Protein AF-A0A1C1CGE5-F1 (afdb_monomer)

Structure (mmCIF, N/CA/C/O backbone):
data_AF-A0A1C1CGE5-F1
#
_entry.id   AF-A0A1C1CGE5-F1
#
loop_
_atom_site.group_PDB
_atom_site.id
_atom_site.type_symbol
_atom_site.label_atom_id
_atom_site.label_alt_id
_atom_site.label_comp_id
_atom_site.label_asym_id
_atom_site.label_entity_id
_atom_site.label_seq_id
_atom_site.pdbx_PDB_ins_code
_atom_site.Cartn_x
_atom_site.Cartn_y
_atom_site.Cartn_z
_atom_site.occupancy
_atom_site.B_iso_or_equiv
_atom_site.auth_seq_id
_atom_site.auth_comp_id
_atom_site.auth_asym_id
_atom_site.auth_atom_id
_atom_site.pdbx_PDB_model_num
ATOM 1 N N . MET A 1 1 ? -13.201 21.845 -36.064 1.00 47.84 1 MET A N 1
ATOM 2 C CA . MET A 1 1 ? -13.654 20.555 -35.494 1.00 47.84 1 MET A CA 1
ATOM 3 C C . MET A 1 1 ? -13.698 20.727 -33.981 1.00 47.84 1 MET A C 1
ATOM 5 O O . MET A 1 1 ? -12.664 21.056 -33.421 1.00 47.84 1 MET A O 1
ATOM 9 N N . SER A 1 2 ? -14.872 20.629 -33.344 1.00 54.59 2 SER A N 1
ATOM 10 C CA . SER A 1 2 ? -14.996 20.809 -31.883 1.00 54.59 2 SER A CA 1
ATOM 11 C C . SER A 1 2 ? -14.082 19.825 -31.134 1.00 54.59 2 SER A C 1
ATOM 13 O O . SER A 1 2 ? -13.947 18.670 -31.553 1.00 54.59 2 SER A O 1
ATOM 15 N N . THR A 1 3 ? -13.470 20.276 -30.036 1.00 44.84 3 THR A N 1
ATOM 16 C CA . THR A 1 3 ? -12.683 19.455 -29.099 1.00 44.84 3 THR A CA 1
ATOM 17 C C . THR A 1 3 ? -13.443 18.201 -28.659 1.00 44.84 3 THR A C 1
ATOM 19 O O . THR A 1 3 ? -12.839 17.137 -28.514 1.00 44.84 3 THR A O 1
ATOM 22 N N . ASP A 1 4 ? -14.772 18.267 -28.564 1.00 56.12 4 ASP A N 1
ATOM 23 C CA . ASP A 1 4 ? -15.614 17.118 -28.221 1.00 56.12 4 ASP A CA 1
ATOM 24 C C . ASP A 1 4 ? -15.729 16.089 -29.349 1.00 56.12 4 ASP A C 1
ATOM 26 O O . ASP A 1 4 ? -15.689 14.882 -29.095 1.00 56.12 4 ASP A O 1
ATOM 30 N N . ASN A 1 5 ? -15.795 16.531 -30.608 1.00 51.12 5 ASN A N 1
ATOM 31 C CA . ASN A 1 5 ? -15.792 15.614 -31.754 1.00 51.12 5 ASN A CA 1
ATOM 32 C C . ASN A 1 5 ? -14.437 14.910 -31.894 1.00 51.12 5 ASN A C 1
ATOM 34 O O . ASN A 1 5 ? -14.384 13.728 -32.241 1.00 51.12 5 ASN A O 1
ATOM 38 N N . LEU A 1 6 ? -13.347 15.604 -31.557 1.00 41.22 6 LEU A N 1
ATOM 39 C CA . LEU A 1 6 ? -12.008 15.023 -31.506 1.00 41.22 6 LEU A CA 1
ATOM 40 C C . LEU A 1 6 ? -11.899 13.980 -30.380 1.00 41.22 6 LEU A C 1
ATOM 42 O O . LEU A 1 6 ? -11.477 12.854 -30.638 1.00 41.22 6 LEU A O 1
ATOM 46 N N . ARG A 1 7 ? -12.372 14.299 -29.165 1.00 49.91 7 ARG A N 1
ATOM 47 C CA . ARG A 1 7 ? -12.412 13.365 -28.021 1.00 49.91 7 ARG A CA 1
ATOM 48 C C . ARG A 1 7 ? -13.258 12.121 -28.307 1.00 49.91 7 ARG A C 1
ATOM 50 O O . ARG A 1 7 ? -12.809 11.007 -28.039 1.00 49.91 7 ARG A O 1
ATOM 57 N N . ARG A 1 8 ? -14.451 12.276 -28.898 1.00 54.50 8 ARG A N 1
ATOM 58 C CA . ARG A 1 8 ? -15.312 11.139 -29.289 1.00 54.50 8 ARG A CA 1
ATOM 59 C C . ARG A 1 8 ? -14.669 10.274 -30.374 1.00 54.50 8 ARG A C 1
ATOM 61 O O . ARG A 1 8 ? -14.714 9.049 -30.273 1.00 54.50 8 ARG A O 1
ATOM 68 N N . SER A 1 9 ? -14.043 10.887 -31.380 1.00 46.75 9 SER A N 1
ATOM 69 C CA . SER A 1 9 ? -13.314 10.162 -32.429 1.00 46.75 9 SER A CA 1
ATOM 70 C C . SER A 1 9 ? -12.130 9.377 -31.856 1.00 46.75 9 SER A C 1
ATOM 72 O O . SER A 1 9 ? -11.907 8.232 -32.241 1.00 46.75 9 SER A O 1
ATOM 74 N N . LEU A 1 10 ? -11.391 9.953 -30.904 1.00 43.09 10 LEU A N 1
ATOM 75 C CA . LEU A 1 10 ? -10.255 9.285 -30.266 1.00 43.09 10 LEU A CA 1
ATOM 76 C C . LEU A 1 10 ? -10.686 8.123 -29.367 1.00 43.09 10 LEU A C 1
ATOM 78 O O . LEU A 1 10 ? -10.084 7.058 -29.453 1.00 43.09 10 LEU A O 1
ATOM 82 N N . ARG A 1 11 ? -11.775 8.258 -28.593 1.00 51.19 11 ARG A N 1
ATOM 83 C CA . ARG A 1 11 ? -12.323 7.133 -27.808 1.00 51.19 11 ARG A CA 1
ATOM 84 C C . ARG A 1 11 ? -12.702 5.935 -28.684 1.00 51.19 11 ARG A C 1
ATOM 86 O O . ARG A 1 11 ? -12.499 4.804 -28.267 1.00 51.19 11 ARG A O 1
ATOM 93 N N . LYS A 1 12 ? -13.192 6.164 -29.911 1.00 51.41 12 LYS A N 1
ATOM 94 C CA . LYS A 1 12 ? -13.451 5.085 -30.885 1.00 51.41 12 LYS A CA 1
ATOM 95 C C . LYS A 1 12 ? -12.173 4.477 -31.482 1.00 51.41 12 LYS A C 1
ATOM 97 O O . LYS A 1 12 ? -12.215 3.343 -31.949 1.00 51.41 12 LYS A O 1
ATOM 102 N N . ARG A 1 13 ? -11.054 5.211 -31.500 1.00 52.03 13 ARG A N 1
ATOM 103 C CA . ARG A 1 13 ? -9.783 4.766 -32.106 1.00 52.03 13 ARG A CA 1
ATOM 104 C C . ARG A 1 13 ? -8.944 3.871 -31.206 1.00 52.03 13 ARG A C 1
ATOM 106 O O . ARG A 1 13 ? -8.085 3.169 -31.734 1.00 52.03 13 ARG A O 1
ATOM 113 N N . TRP A 1 14 ? -9.203 3.876 -29.904 1.00 49.22 14 TRP A N 1
ATOM 114 C CA . TRP A 1 14 ? -8.542 3.009 -28.940 1.00 49.22 14 TRP A CA 1
ATOM 115 C C . TRP A 1 14 ? -9.380 1.758 -28.690 1.00 49.22 14 TRP A C 1
ATOM 117 O O . TRP A 1 14 ? -10.342 1.779 -27.923 1.00 49.22 14 TRP A O 1
ATOM 127 N N . ARG A 1 15 ? -9.003 0.639 -29.314 1.00 53.72 15 ARG A N 1
ATOM 128 C CA . ARG A 1 15 ? -9.412 -0.668 -28.791 1.00 53.72 15 ARG A CA 1
ATOM 129 C C . ARG A 1 15 ? -8.540 -0.962 -27.579 1.00 53.72 15 ARG A C 1
ATOM 131 O O . ARG A 1 15 ? -7.325 -0.776 -27.647 1.00 53.72 15 ARG A O 1
ATOM 138 N N . ARG A 1 16 ? -9.153 -1.388 -26.467 1.00 52.34 16 ARG A N 1
ATOM 139 C CA . ARG A 1 16 ? -8.381 -1.911 -25.333 1.00 52.34 16 ARG A CA 1
ATOM 140 C C . ARG A 1 16 ? -7.459 -3.009 -25.865 1.00 52.34 16 ARG A C 1
ATOM 142 O O . ARG A 1 16 ? -7.944 -3.823 -26.652 1.00 52.34 16 ARG A O 1
ATOM 149 N N . PRO A 1 17 ? -6.180 -3.032 -25.462 1.00 55.47 17 PRO A N 1
ATOM 150 C CA . PRO A 1 17 ? -5.312 -4.137 -25.813 1.00 55.47 17 PRO A CA 1
ATOM 151 C C . PRO A 1 17 ? -5.974 -5.439 -25.372 1.00 55.47 17 PRO A C 1
ATOM 153 O O . PRO A 1 17 ? -6.369 -5.575 -24.210 1.00 55.47 17 PRO A O 1
ATOM 156 N N . GLU A 1 18 ? -6.132 -6.380 -26.292 1.00 50.75 18 GLU A N 1
ATOM 157 C CA . GLU A 1 18 ? -6.520 -7.725 -25.902 1.00 50.75 18 GLU A CA 1
ATOM 158 C C . GLU A 1 18 ? -5.304 -8.369 -25.239 1.00 50.75 18 GLU A C 1
ATOM 160 O O . GLU A 1 18 ? -4.174 -8.278 -25.734 1.00 50.75 18 GLU A O 1
ATOM 165 N N . LYS A 1 19 ? -5.520 -8.986 -24.073 1.00 49.47 19 LYS A N 1
ATOM 166 C CA . LYS A 1 19 ? -4.495 -9.811 -23.441 1.00 49.47 19 LYS A CA 1
ATOM 167 C C . LYS A 1 19 ? -4.261 -10.991 -24.376 1.00 49.47 19 LYS A C 1
ATOM 169 O O . LYS A 1 19 ? -5.048 -11.934 -24.388 1.00 49.47 19 LYS A O 1
ATOM 174 N N . SER A 1 20 ? -3.207 -10.927 -25.178 1.00 51.25 20 SER A N 1
ATOM 175 C CA . SER A 1 20 ? -2.825 -12.068 -25.993 1.00 51.25 20 SER A CA 1
ATOM 176 C C . SER A 1 20 ? -2.111 -13.064 -25.087 1.00 51.25 20 SER A C 1
ATOM 178 O O . SER A 1 20 ? -1.007 -12.829 -24.603 1.00 51.25 20 SER A O 1
ATOM 180 N N . ALA A 1 21 ? -2.749 -14.208 -24.854 1.00 49.72 21 ALA A N 1
ATOM 181 C CA . ALA A 1 21 ? -2.034 -15.429 -24.507 1.00 49.72 21 ALA A CA 1
ATOM 182 C C . ALA A 1 21 ? -1.422 -15.999 -25.799 1.00 49.72 21 ALA A C 1
ATOM 184 O O . ALA A 1 21 ? -1.768 -17.091 -26.239 1.00 49.72 21 ALA A O 1
ATOM 185 N N . GLY A 1 22 ? -0.590 -15.203 -26.478 1.00 50.78 22 GLY A N 1
ATOM 186 C CA . GLY A 1 22 ? 0.199 -15.706 -27.595 1.00 50.78 22 GLY A CA 1
ATOM 187 C C . GLY A 1 22 ? 1.208 -16.732 -27.071 1.00 50.78 22 GLY A C 1
ATOM 188 O O . GLY A 1 22 ? 1.641 -16.608 -25.919 1.00 50.78 22 GLY A O 1
ATOM 189 N N . PRO A 1 23 ? 1.591 -17.747 -27.869 1.00 45.00 23 PRO A N 1
ATOM 190 C CA . PRO A 1 23 ? 2.670 -18.644 -27.478 1.00 45.00 23 PRO A CA 1
ATOM 191 C C . PRO A 1 23 ? 3.897 -17.789 -27.123 1.00 45.00 23 PRO A C 1
ATOM 193 O O . PRO A 1 23 ? 4.179 -16.833 -27.852 1.00 45.00 23 PRO A O 1
ATOM 196 N N . PRO A 1 24 ? 4.598 -18.073 -26.008 1.00 52.00 24 PRO A N 1
ATOM 197 C CA . PRO A 1 24 ? 5.746 -17.281 -25.594 1.00 52.00 24 PRO A CA 1
ATOM 198 C C . PRO A 1 24 ? 6.705 -17.186 -26.776 1.00 52.00 24 PRO A C 1
ATOM 200 O O . PRO A 1 24 ? 7.169 -18.208 -27.290 1.00 52.00 24 PRO A O 1
ATOM 203 N N . SER A 1 25 ? 6.984 -15.967 -27.244 1.00 54.31 25 SER A N 1
ATOM 204 C CA . SER A 1 25 ? 8.078 -15.754 -28.187 1.00 54.31 25 SER A CA 1
ATOM 205 C C . SER A 1 25 ? 9.314 -16.391 -27.558 1.00 54.31 25 SER A C 1
ATOM 207 O O . SER A 1 25 ? 9.650 -16.040 -26.423 1.00 54.31 25 SER A O 1
ATOM 209 N N . LYS A 1 26 ? 9.931 -17.375 -28.234 1.00 52.03 26 LYS A N 1
ATOM 210 C CA . LYS A 1 26 ? 11.097 -18.113 -27.716 1.00 52.03 26 LYS A CA 1
ATOM 211 C C . LYS A 1 26 ? 12.095 -17.115 -27.112 1.00 52.03 26 LYS A C 1
ATOM 213 O O . LYS A 1 26 ? 12.647 -16.298 -27.839 1.00 52.03 26 LYS A O 1
ATOM 218 N N . GLY A 1 27 ? 12.279 -17.171 -25.791 1.00 56.44 27 GLY A N 1
ATOM 219 C CA . GLY A 1 27 ? 13.159 -16.270 -25.034 1.00 56.44 27 GLY A CA 1
ATOM 220 C C . GLY A 1 27 ? 12.464 -15.286 -24.084 1.00 56.44 27 GLY A C 1
ATOM 221 O O . GLY A 1 27 ? 13.145 -14.681 -23.266 1.00 56.44 27 GLY A O 1
ATOM 222 N N . ILE A 1 28 ? 11.134 -15.151 -24.129 1.00 61.50 28 ILE A N 1
ATOM 223 C CA . ILE A 1 28 ? 10.370 -14.303 -23.202 1.00 61.50 28 ILE A CA 1
ATOM 224 C C . ILE A 1 28 ? 9.377 -15.178 -22.424 1.00 61.50 28 ILE A C 1
ATOM 226 O O . ILE A 1 28 ? 8.218 -15.309 -22.812 1.00 61.50 28 ILE A O 1
ATOM 230 N N . ASN A 1 29 ? 9.825 -15.835 -21.348 1.00 56.03 29 ASN A N 1
ATOM 231 C CA . ASN A 1 29 ? 8.952 -16.612 -20.462 1.00 56.03 29 ASN A CA 1
ATOM 232 C C . ASN A 1 29 ? 8.864 -16.012 -19.041 1.00 56.03 29 ASN A C 1
ATOM 234 O O . ASN A 1 29 ? 9.807 -15.431 -18.510 1.00 56.03 29 ASN A O 1
ATOM 238 N N . ASN A 1 30 ? 7.669 -16.141 -18.457 1.00 61.28 30 ASN A N 1
ATOM 239 C CA . ASN A 1 30 ? 7.265 -15.951 -17.055 1.00 61.28 30 ASN A CA 1
ATOM 240 C C . ASN A 1 30 ? 7.427 -14.588 -16.359 1.00 61.28 30 ASN A C 1
ATOM 242 O O . ASN A 1 30 ? 6.818 -14.422 -15.307 1.00 61.28 30 ASN A O 1
ATOM 246 N N . ASN A 1 31 ? 8.139 -13.606 -16.920 1.00 66.38 31 ASN A N 1
ATOM 247 C CA . ASN A 1 31 ? 8.394 -12.342 -16.206 1.00 66.38 31 ASN A CA 1
ATOM 248 C C . ASN A 1 31 ? 7.818 -11.066 -16.843 1.00 66.38 31 ASN A C 1
ATOM 250 O O . ASN A 1 31 ? 8.111 -9.967 -16.376 1.00 66.38 31 ASN A O 1
ATOM 254 N N . HIS A 1 32 ? 7.006 -11.189 -17.893 1.00 70.75 32 HIS A N 1
ATOM 255 C CA . HIS A 1 32 ? 6.380 -10.051 -18.565 1.00 70.75 32 HIS A CA 1
ATOM 256 C C . HIS A 1 32 ? 4.950 -10.377 -18.973 1.00 70.75 32 HIS A C 1
ATOM 258 O O . HIS A 1 32 ? 4.657 -11.489 -19.411 1.00 70.75 32 HIS A O 1
ATOM 264 N N . VAL A 1 33 ? 4.068 -9.384 -18.860 1.00 73.38 33 VAL A N 1
ATOM 265 C CA . VAL A 1 33 ? 2.719 -9.446 -19.421 1.00 73.38 33 VAL A CA 1
ATOM 266 C C . VAL A 1 33 ? 2.679 -8.507 -20.611 1.00 73.38 33 VAL A C 1
ATOM 268 O O . VAL A 1 33 ? 2.827 -7.299 -20.444 1.00 73.38 33 VAL A O 1
ATOM 271 N N . PHE A 1 34 ? 2.464 -9.068 -21.799 1.00 78.50 34 PHE A N 1
ATOM 272 C CA . PHE A 1 34 ? 2.315 -8.280 -23.013 1.00 78.50 34 PHE A CA 1
ATOM 273 C C . PHE A 1 34 ? 0.857 -8.030 -23.323 1.00 78.50 34 PHE A C 1
ATOM 275 O O . PHE A 1 34 ? -0.007 -8.903 -23.233 1.00 78.50 34 PHE A O 1
ATOM 282 N N . TYR A 1 35 ? 0.629 -6.817 -23.778 1.00 81.50 35 TYR A N 1
ATOM 283 C CA . TYR A 1 35 ? -0.615 -6.359 -24.336 1.00 81.50 35 TYR A CA 1
ATOM 284 C C . TYR A 1 35 ? -0.299 -5.821 -25.723 1.00 81.50 35 TYR A C 1
ATOM 286 O O . TYR A 1 35 ? 0.505 -4.899 -25.861 1.00 81.50 35 TYR A O 1
ATOM 294 N N . LEU A 1 36 ? -0.905 -6.413 -26.746 1.00 81.00 36 LEU A N 1
ATOM 295 C CA . LEU A 1 36 ? -0.781 -5.924 -28.112 1.00 81.00 36 LEU A CA 1
ATOM 296 C C . LEU A 1 36 ? -1.920 -4.943 -28.369 1.00 81.00 36 LEU A C 1
ATOM 298 O O . LEU A 1 36 ? -3.084 -5.237 -28.089 1.00 81.00 36 LEU A O 1
ATOM 302 N N . GLY A 1 37 ? -1.585 -3.774 -28.895 1.00 83.19 37 GLY A N 1
ATOM 303 C CA . GLY A 1 37 ? -2.568 -2.783 -29.293 1.00 83.19 37 GLY A CA 1
ATOM 304 C C . GLY A 1 37 ? -2.251 -2.176 -30.650 1.00 83.19 37 GLY A C 1
ATOM 305 O O . GLY A 1 37 ? -1.167 -2.348 -31.205 1.00 83.19 37 GLY A O 1
ATOM 306 N N . VAL A 1 38 ? -3.234 -1.458 -31.189 1.00 81.94 38 VAL A N 1
ATOM 307 C CA . VAL A 1 38 ? -3.124 -0.764 -32.473 1.00 81.94 38 VAL A CA 1
ATOM 308 C C . VAL A 1 38 ? -3.626 0.665 -32.311 1.00 81.94 38 VAL A C 1
ATOM 310 O O . VAL A 1 38 ? -4.792 0.891 -31.985 1.00 81.94 38 VAL A O 1
ATOM 313 N N . LEU A 1 39 ? -2.749 1.635 -32.560 1.00 79.81 39 LEU A N 1
ATOM 314 C CA . LEU A 1 39 ? -3.080 3.054 -32.633 1.00 79.81 39 LEU A CA 1
ATOM 315 C C . LEU A 1 39 ? -3.459 3.416 -34.067 1.00 79.81 39 LEU A C 1
ATOM 317 O O . LEU A 1 39 ? -2.669 3.257 -34.995 1.00 79.81 39 LEU A O 1
ATOM 321 N N . ASN A 1 40 ? -4.662 3.956 -34.252 1.00 80.88 40 ASN A N 1
ATOM 322 C CA . ASN A 1 40 ? -5.094 4.493 -35.541 1.00 80.88 40 ASN A CA 1
ATOM 323 C C . ASN A 1 40 ? -4.635 5.954 -35.676 1.00 80.88 40 ASN A C 1
ATOM 325 O O . ASN A 1 40 ? -5.253 6.871 -35.122 1.00 80.88 40 ASN A O 1
ATOM 329 N N . LEU A 1 41 ? -3.556 6.172 -36.423 1.00 78.75 41 LEU A N 1
ATOM 330 C CA . LEU A 1 41 ? -2.988 7.489 -36.695 1.00 78.75 41 LEU A CA 1
ATOM 331 C C . LEU A 1 41 ? -3.860 8.286 -37.688 1.00 78.75 41 LEU A C 1
ATOM 333 O O . LEU A 1 41 ? -4.858 7.810 -38.237 1.00 78.75 41 LEU A O 1
ATOM 337 N N . VAL A 1 42 ? -3.524 9.560 -37.893 1.00 79.12 42 VAL A N 1
ATOM 338 C CA . VAL A 1 42 ? -4.161 10.392 -38.928 1.00 79.12 42 VAL A CA 1
ATOM 339 C C . VAL A 1 42 ? -3.833 9.816 -40.314 1.00 79.12 42 VAL A C 1
ATOM 341 O O . VAL A 1 42 ? -2.691 9.439 -40.566 1.00 79.12 42 VAL A O 1
ATOM 344 N N . GLY A 1 43 ? -4.831 9.745 -41.203 1.00 84.94 43 GLY A N 1
ATOM 345 C CA . GLY A 1 43 ? -4.673 9.173 -42.547 1.00 84.94 43 GLY A CA 1
ATOM 346 C C . GLY A 1 43 ? -4.703 7.643 -42.593 1.00 84.94 43 GLY A C 1
ATOM 347 O O . GLY A 1 43 ? -3.953 7.059 -43.365 1.00 84.94 43 GLY A O 1
ATOM 348 N N . GLU A 1 44 ? -5.501 7.003 -41.727 1.00 82.75 44 GLU A N 1
ATOM 349 C CA . GLU A 1 44 ? -5.762 5.544 -41.705 1.00 82.75 44 GLU A CA 1
ATOM 350 C C . GLU A 1 44 ? -4.537 4.639 -41.494 1.00 82.75 44 GLU A C 1
ATOM 352 O O . GLU A 1 44 ? -4.638 3.413 -41.526 1.00 82.75 44 GLU A O 1
ATOM 357 N N . ARG A 1 45 ? -3.375 5.224 -41.194 1.00 82.25 45 ARG A N 1
ATOM 358 C CA . ARG A 1 45 ? -2.182 4.472 -40.808 1.00 82.25 45 ARG A CA 1
ATOM 359 C C . ARG A 1 45 ? -2.400 3.824 -39.444 1.00 82.25 45 ARG A C 1
ATOM 361 O O . ARG A 1 45 ? -2.908 4.460 -38.520 1.00 82.25 45 ARG A O 1
ATOM 368 N N . LYS A 1 46 ? -1.974 2.573 -39.308 1.00 85.06 46 LYS A N 1
ATOM 369 C CA . LYS A 1 46 ? -1.998 1.823 -38.051 1.00 85.06 46 LYS A CA 1
ATOM 370 C C . LYS A 1 46 ? -0.586 1.735 -37.488 1.00 85.06 46 LYS A C 1
ATOM 372 O O . LYS A 1 46 ? 0.353 1.465 -38.230 1.00 85.06 46 LYS A O 1
ATOM 377 N N . LEU A 1 47 ? -0.451 1.981 -36.193 1.00 83.75 47 LEU A N 1
ATOM 378 C CA . LEU A 1 47 ? 0.781 1.792 -35.443 1.00 83.75 47 LEU A CA 1
ATOM 379 C C . LEU A 1 47 ? 0.536 0.706 -34.405 1.00 83.75 47 LEU A C 1
ATOM 381 O O . LEU A 1 47 ? -0.185 0.922 -33.432 1.00 83.75 47 LEU A O 1
ATOM 385 N N . GLU A 1 48 ? 1.102 -0.467 -34.639 1.00 84.88 48 GLU A N 1
ATOM 386 C CA . GLU A 1 48 ? 1.078 -1.553 -33.666 1.00 84.88 48 GLU A CA 1
ATOM 387 C C . GLU A 1 48 ? 2.051 -1.238 -32.533 1.00 84.88 48 GLU A C 1
ATOM 389 O O . GLU A 1 48 ? 3.132 -0.684 -32.755 1.00 84.88 48 GLU A O 1
ATOM 394 N N . TYR A 1 49 ? 1.653 -1.553 -31.306 1.00 87.38 49 TYR A N 1
ATOM 395 C CA . TYR A 1 49 ? 2.475 -1.317 -30.131 1.00 87.38 49 TYR A CA 1
ATOM 396 C C . TYR A 1 49 ? 2.303 -2.442 -29.116 1.00 87.38 49 TYR A C 1
ATOM 398 O O . TYR A 1 49 ? 1.238 -3.049 -28.994 1.00 87.38 49 TYR A O 1
ATOM 406 N N . TYR A 1 50 ? 3.365 -2.671 -28.353 1.00 86.81 50 TYR A N 1
ATOM 407 C CA . TYR A 1 50 ? 3.362 -3.561 -27.205 1.00 86.81 50 TYR A CA 1
ATOM 408 C C . TYR A 1 50 ? 3.344 -2.710 -25.937 1.00 86.81 50 TYR A C 1
ATOM 410 O O . TYR A 1 50 ? 4.146 -1.788 -25.801 1.00 86.81 50 TYR A O 1
ATOM 418 N N . ILE A 1 51 ? 2.447 -3.022 -25.005 1.00 87.19 51 ILE A N 1
ATOM 419 C CA . ILE A 1 51 ? 2.547 -2.567 -23.617 1.00 87.19 51 ILE A CA 1
ATOM 420 C C . ILE A 1 51 ? 3.027 -3.749 -22.792 1.00 87.19 51 ILE A C 1
ATOM 422 O O . ILE A 1 51 ? 2.477 -4.846 -22.877 1.00 87.19 51 ILE A O 1
ATOM 426 N N . THR A 1 52 ? 4.046 -3.506 -21.985 1.00 87.88 52 THR A N 1
ATOM 427 C CA . THR A 1 52 ? 4.545 -4.447 -20.990 1.00 87.88 52 THR A CA 1
ATOM 428 C C . THR A 1 52 ? 5.024 -3.669 -19.776 1.00 87.88 52 THR A C 1
ATOM 430 O O . THR A 1 52 ? 5.367 -2.493 -19.885 1.00 87.88 52 THR A O 1
ATOM 433 N N . SER A 1 53 ? 5.052 -4.328 -18.625 1.00 83.81 53 SER A N 1
ATOM 434 C CA . SER A 1 53 ? 5.669 -3.824 -17.400 1.00 83.81 53 SER A CA 1
ATOM 435 C C . SER A 1 53 ? 6.806 -4.751 -16.966 1.00 83.81 53 SER A C 1
ATOM 437 O O . SER A 1 53 ? 6.824 -5.945 -17.295 1.00 83.81 53 SER A O 1
ATOM 439 N N . SER A 1 54 ? 7.789 -4.207 -16.247 1.00 78.62 54 SER A N 1
ATOM 440 C CA . SER A 1 54 ? 8.701 -5.026 -15.451 1.00 78.62 54 SER A CA 1
ATOM 441 C C . SER A 1 54 ? 7.958 -5.493 -14.198 1.00 78.62 54 SER A C 1
ATOM 443 O O . SER A 1 54 ? 7.295 -4.702 -13.535 1.00 78.62 54 SER A O 1
ATOM 445 N N . LEU A 1 55 ? 8.053 -6.782 -13.863 1.00 72.06 55 LEU A N 1
ATOM 446 C CA . LEU A 1 55 ? 7.455 -7.307 -12.625 1.00 72.06 55 LEU A CA 1
ATOM 447 C C . LEU A 1 55 ? 8.219 -6.889 -11.365 1.00 72.06 55 LEU A C 1
ATOM 449 O O . LEU A 1 55 ? 7.711 -7.048 -10.261 1.00 72.06 55 LEU A O 1
ATOM 453 N N . ARG A 1 56 ? 9.455 -6.406 -11.518 1.00 82.12 56 ARG A N 1
ATOM 454 C CA . ARG A 1 56 ? 10.305 -5.962 -10.414 1.00 82.12 56 ARG A CA 1
ATOM 455 C C . ARG A 1 56 ? 10.742 -4.526 -10.641 1.00 82.12 56 ARG A C 1
ATOM 457 O O . ARG A 1 56 ? 11.103 -4.160 -11.762 1.00 82.12 56 ARG A O 1
ATOM 464 N N . GLN A 1 57 ? 10.704 -3.756 -9.562 1.00 86.25 57 GLN A N 1
ATOM 465 C CA . GLN A 1 57 ? 11.240 -2.402 -9.498 1.00 86.25 57 GLN A CA 1
ATOM 466 C C . GLN A 1 57 ? 12.768 -2.440 -9.397 1.00 86.25 57 GLN A C 1
ATOM 468 O O . GLN A 1 57 ? 13.353 -3.421 -8.918 1.00 86.25 57 GLN A O 1
ATOM 473 N N . GLY A 1 58 ? 13.404 -1.355 -9.825 1.00 86.88 58 GLY A N 1
ATO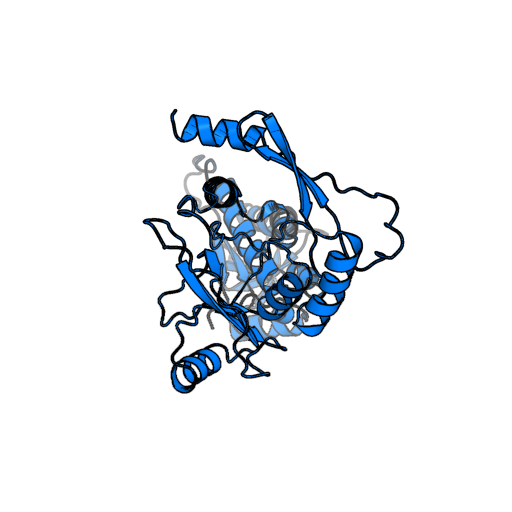M 474 C CA . GLY A 1 58 ? 14.829 -1.125 -9.647 1.00 86.88 58 GLY A CA 1
ATOM 475 C C . GLY A 1 58 ? 15.648 -1.220 -10.924 1.00 86.88 58 GLY A C 1
ATOM 476 O O . GLY A 1 58 ? 15.417 -2.062 -11.795 1.00 86.88 58 GLY A O 1
ATOM 477 N N . LEU A 1 59 ? 16.672 -0.369 -10.979 1.00 88.31 59 LEU A N 1
ATOM 478 C CA . LEU A 1 59 ? 17.501 -0.114 -12.153 1.00 88.31 59 LEU A CA 1
ATOM 479 C C . LEU A 1 59 ? 18.047 -1.388 -12.814 1.00 88.31 59 LEU A C 1
ATOM 481 O O . LEU A 1 59 ? 17.928 -1.553 -14.024 1.00 88.31 59 LEU A O 1
ATOM 485 N N . VAL A 1 60 ? 18.629 -2.305 -12.031 1.00 87.69 60 VAL A N 1
ATOM 486 C CA . VAL A 1 60 ? 19.286 -3.523 -12.548 1.00 87.69 60 VAL A CA 1
ATOM 487 C C . VAL A 1 60 ? 18.267 -4.517 -13.100 1.00 87.69 60 VAL A C 1
ATOM 489 O O . VAL A 1 60 ? 18.460 -5.069 -14.188 1.00 87.69 60 VAL A O 1
ATOM 492 N N . HIS A 1 61 ? 17.170 -4.736 -12.369 1.00 88.19 61 HIS A N 1
ATOM 493 C CA . HIS A 1 61 ? 16.093 -5.607 -12.827 1.00 88.19 61 HIS A CA 1
ATOM 494 C C . HIS A 1 61 ? 15.485 -5.042 -14.105 1.00 88.19 61 HIS A C 1
ATOM 496 O O . HIS A 1 61 ? 15.455 -5.736 -15.121 1.00 88.19 61 HIS A O 1
ATOM 502 N N . PHE A 1 62 ? 15.094 -3.768 -14.096 1.00 91.44 62 PHE A N 1
ATOM 503 C CA . PHE A 1 62 ? 14.569 -3.110 -15.281 1.00 91.44 62 PHE A CA 1
ATOM 504 C C . PHE A 1 62 ? 15.537 -3.191 -16.465 1.00 91.44 62 PHE A C 1
ATOM 506 O O . PHE A 1 62 ? 15.123 -3.621 -17.537 1.00 91.44 62 PHE A O 1
ATOM 513 N N . ALA A 1 63 ? 16.822 -2.865 -16.283 1.00 91.19 63 ALA A N 1
ATOM 514 C CA . ALA A 1 63 ? 17.823 -2.910 -17.349 1.00 91.19 63 ALA A CA 1
ATOM 515 C C . ALA A 1 63 ? 17.963 -4.311 -17.964 1.00 91.19 63 ALA A C 1
ATOM 517 O O . ALA A 1 63 ? 18.008 -4.448 -19.185 1.00 91.19 63 ALA A O 1
ATOM 518 N N . THR A 1 64 ? 17.986 -5.353 -17.128 1.00 88.88 64 THR A N 1
ATOM 519 C CA . THR A 1 64 ? 18.079 -6.752 -17.579 1.00 88.88 64 THR A CA 1
ATOM 520 C C . THR A 1 64 ? 16.844 -7.143 -18.386 1.00 88.88 64 THR A C 1
ATOM 522 O O . THR A 1 64 ? 16.946 -7.645 -19.504 1.00 88.88 64 THR A O 1
ATOM 525 N N . HIS A 1 65 ? 15.665 -6.869 -17.830 1.00 87.88 65 HIS A N 1
ATOM 526 C CA . HIS A 1 65 ? 14.387 -7.214 -18.433 1.00 87.88 65 HIS A CA 1
ATOM 527 C C . HIS A 1 65 ? 14.146 -6.445 -19.736 1.00 87.88 65 HIS A C 1
ATOM 529 O O . HIS A 1 65 ? 13.948 -7.047 -20.789 1.00 87.88 65 HIS A O 1
ATOM 535 N N . ALA A 1 66 ? 14.230 -5.115 -19.697 1.00 90.38 66 ALA A N 1
ATOM 536 C CA . ALA A 1 66 ? 14.071 -4.267 -20.868 1.00 90.38 66 ALA A CA 1
ATOM 537 C C . ALA A 1 66 ? 15.170 -4.519 -21.912 1.00 90.38 66 ALA A C 1
ATOM 539 O O . ALA A 1 66 ? 14.879 -4.477 -23.103 1.00 90.38 66 ALA A O 1
ATOM 540 N N . GLY A 1 67 ? 16.398 -4.859 -21.508 1.00 91.38 67 GLY A N 1
ATOM 541 C CA . GLY A 1 67 ? 17.473 -5.236 -22.428 1.00 91.38 67 GLY A CA 1
ATOM 542 C C . GLY A 1 67 ? 17.115 -6.442 -23.297 1.00 91.38 67 GLY A C 1
ATOM 543 O O . GLY A 1 67 ? 17.244 -6.372 -24.520 1.00 91.38 67 GLY A O 1
ATOM 544 N N . ILE A 1 68 ? 16.565 -7.503 -22.693 1.00 87.50 68 ILE A N 1
ATOM 545 C CA . ILE A 1 68 ? 16.060 -8.675 -23.428 1.00 87.50 68 ILE A CA 1
ATOM 546 C C . ILE A 1 68 ? 14.954 -8.252 -24.405 1.00 87.50 68 ILE A C 1
ATOM 548 O O . ILE A 1 68 ? 14.957 -8.661 -25.566 1.00 87.50 68 ILE A O 1
ATOM 552 N N . LEU A 1 69 ? 14.031 -7.388 -23.971 1.00 88.06 69 LEU A N 1
ATOM 553 C CA . LEU A 1 69 ? 12.945 -6.904 -24.829 1.00 88.06 69 LEU A CA 1
ATOM 554 C C . LEU A 1 69 ? 13.451 -6.091 -26.016 1.00 88.06 69 LEU A C 1
ATOM 556 O O . LEU A 1 69 ? 12.989 -6.301 -27.132 1.00 88.06 69 LEU A O 1
ATOM 560 N N . PHE A 1 70 ? 14.404 -5.188 -25.804 1.00 90.06 70 PHE A N 1
ATOM 561 C CA . PHE A 1 70 ? 14.995 -4.393 -26.877 1.00 90.06 70 PHE A CA 1
ATOM 562 C C . PHE A 1 70 ? 15.746 -5.278 -27.875 1.00 90.06 70 PHE A C 1
ATOM 564 O O . PHE A 1 70 ? 15.646 -5.056 -29.083 1.00 90.06 70 PHE A O 1
ATOM 571 N N . GLN A 1 71 ? 16.422 -6.322 -27.393 1.00 89.00 71 GLN A N 1
ATOM 572 C CA . GLN A 1 71 ? 17.119 -7.282 -28.241 1.00 89.00 71 GLN A CA 1
ATOM 573 C C . GLN A 1 71 ? 16.153 -8.126 -29.090 1.00 89.00 71 GLN A C 1
ATOM 575 O O . GLN A 1 71 ? 16.417 -8.337 -30.278 1.00 89.00 71 GLN A O 1
ATOM 580 N N . VAL A 1 72 ? 15.047 -8.595 -28.496 1.00 86.50 72 VAL A N 1
ATOM 581 C CA . VAL A 1 72 ? 14.056 -9.462 -29.159 1.00 86.50 72 VAL A CA 1
ATOM 582 C C . VAL A 1 72 ? 13.119 -8.663 -30.066 1.00 86.50 72 VAL A C 1
ATOM 584 O O . VAL A 1 72 ? 12.960 -9.006 -31.234 1.00 86.50 72 VAL A O 1
ATOM 587 N N . LEU A 1 73 ? 12.506 -7.598 -29.547 1.00 86.75 73 LEU A N 1
ATOM 588 C CA . LEU A 1 73 ? 11.488 -6.817 -30.256 1.00 86.75 73 LEU A CA 1
ATOM 589 C C . LEU A 1 73 ? 12.089 -5.796 -31.223 1.00 86.75 73 LEU A C 1
ATOM 591 O O . LEU A 1 73 ? 11.406 -5.381 -32.155 1.00 86.75 73 LEU A O 1
ATOM 595 N N . ARG A 1 74 ? 13.341 -5.372 -30.994 1.00 88.25 74 ARG A N 1
ATOM 596 C CA . ARG A 1 74 ? 14.038 -4.332 -31.773 1.00 88.25 74 ARG A CA 1
ATOM 597 C C . ARG A 1 74 ? 13.140 -3.116 -32.056 1.00 88.25 74 ARG A C 1
ATOM 599 O O . ARG A 1 74 ? 12.919 -2.771 -33.220 1.00 88.25 74 ARG A O 1
ATOM 606 N N . PRO A 1 75 ? 12.586 -2.477 -31.009 1.00 88.06 75 PRO A N 1
ATOM 607 C CA . PRO A 1 75 ? 11.588 -1.435 -31.184 1.00 88.06 75 PRO A CA 1
ATOM 608 C C . PRO A 1 75 ? 12.178 -0.229 -31.919 1.00 88.06 75 PRO A C 1
ATOM 610 O O . PRO A 1 75 ? 13.248 0.270 -31.567 1.00 88.06 75 PRO A O 1
ATOM 613 N N . TRP A 1 76 ? 11.451 0.289 -32.911 1.00 84.69 76 TRP A N 1
ATOM 614 C CA . TRP A 1 76 ? 11.848 1.530 -33.582 1.00 84.69 76 TRP A CA 1
ATOM 615 C C . TRP A 1 76 ? 11.644 2.759 -32.682 1.00 84.69 76 TRP A C 1
ATOM 617 O O . TRP A 1 76 ? 12.440 3.698 -32.715 1.00 84.69 76 TRP A O 1
ATOM 627 N N . PHE A 1 77 ? 10.608 2.718 -31.842 1.00 86.50 77 PHE A N 1
ATOM 628 C CA . PHE A 1 77 ? 10.312 3.703 -30.808 1.00 86.50 77 PHE A CA 1
ATOM 629 C C . PHE A 1 77 ? 9.965 2.996 -29.498 1.00 86.50 77 PHE A C 1
ATOM 631 O O . PHE A 1 77 ? 9.341 1.934 -29.509 1.00 86.50 77 PHE A O 1
ATOM 638 N N . ALA A 1 78 ? 10.339 3.599 -28.375 1.00 90.31 78 ALA A N 1
ATOM 639 C CA . ALA A 1 78 ? 9.991 3.110 -27.050 1.00 90.31 78 ALA A CA 1
ATOM 640 C C . ALA A 1 78 ? 9.557 4.277 -26.162 1.00 90.31 78 ALA A C 1
ATOM 642 O O . ALA A 1 78 ? 10.097 5.383 -26.256 1.00 90.31 78 ALA A O 1
ATOM 643 N N . ILE A 1 79 ? 8.576 4.018 -25.301 1.00 90.56 79 ILE A N 1
ATOM 644 C CA . ILE A 1 79 ? 8.078 4.966 -24.306 1.00 90.56 79 ILE A CA 1
ATOM 645 C C . ILE A 1 79 ? 8.175 4.277 -22.952 1.00 90.56 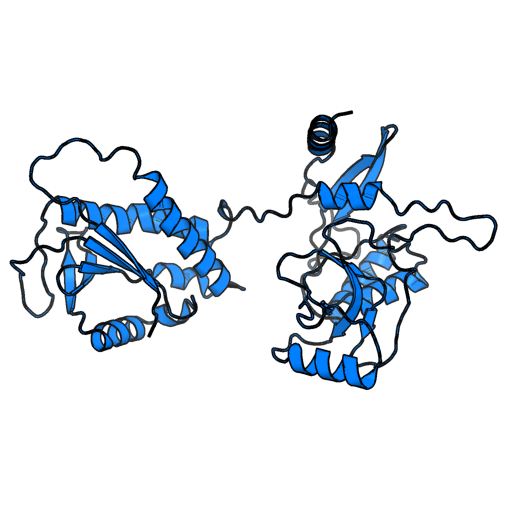79 ILE A C 1
ATOM 647 O O . ILE A 1 79 ? 7.632 3.189 -22.770 1.00 90.56 79 ILE A O 1
ATOM 651 N N . TYR A 1 80 ? 8.862 4.924 -22.019 1.00 91.25 80 TYR A N 1
ATOM 652 C CA . TYR A 1 80 ? 8.861 4.549 -20.616 1.00 91.25 80 TYR A CA 1
ATOM 653 C C . TYR A 1 80 ? 7.852 5.427 -19.880 1.00 91.25 80 TYR A C 1
ATOM 655 O O . TYR A 1 80 ? 7.880 6.650 -20.005 1.00 91.25 80 TYR A O 1
ATOM 663 N N . ALA A 1 81 ? 6.940 4.785 -19.157 1.00 90.94 81 ALA A N 1
ATOM 664 C CA . ALA A 1 81 ? 5.967 5.438 -18.299 1.00 90.94 81 ALA A CA 1
ATOM 665 C C . ALA A 1 81 ? 6.062 4.795 -16.916 1.00 90.94 81 ALA A C 1
ATOM 667 O O . ALA A 1 81 ? 5.938 3.577 -16.790 1.00 90.94 81 ALA A O 1
ATOM 668 N N . GLY A 1 82 ? 6.292 5.621 -15.902 1.00 91.12 82 GLY A N 1
ATOM 669 C CA . GLY A 1 82 ? 6.467 5.194 -14.521 1.00 91.12 82 GLY A CA 1
ATOM 670 C C . GLY A 1 82 ? 5.959 6.254 -13.551 1.00 91.12 82 GLY A C 1
ATOM 671 O O . GLY A 1 82 ? 5.605 7.366 -13.947 1.00 91.12 82 GLY A O 1
ATOM 672 N N . VAL A 1 83 ? 5.917 5.886 -12.276 1.00 91.06 83 VAL A N 1
ATOM 673 C CA . VAL A 1 83 ? 5.674 6.806 -11.161 1.00 91.06 83 VAL A CA 1
ATOM 674 C C . VAL A 1 83 ? 7.006 7.239 -10.563 1.00 91.06 83 VAL A C 1
ATOM 676 O O . VAL A 1 83 ? 7.966 6.476 -10.542 1.00 91.06 83 VAL A O 1
ATOM 679 N N . PHE A 1 84 ? 7.059 8.472 -10.076 1.00 92.19 84 PHE A N 1
ATOM 680 C CA . PHE A 1 84 ? 8.263 9.083 -9.522 1.00 92.19 84 PHE A CA 1
ATOM 681 C C . PHE A 1 84 ? 7.908 9.923 -8.295 1.00 92.19 84 PHE A C 1
ATOM 683 O O . PHE A 1 84 ? 6.764 10.353 -8.125 1.00 92.19 84 PHE A O 1
ATOM 690 N N . ALA A 1 85 ? 8.902 10.203 -7.455 1.00 92.19 85 ALA A N 1
ATOM 691 C CA . ALA A 1 85 ? 8.786 11.254 -6.453 1.00 92.19 85 ALA A CA 1
ATOM 692 C C . ALA A 1 85 ? 9.089 12.608 -7.109 1.00 92.19 85 ALA A C 1
ATOM 694 O O . ALA A 1 85 ? 10.089 12.751 -7.812 1.00 92.19 85 ALA A O 1
ATOM 695 N N . GLY A 1 86 ? 8.221 13.596 -6.902 1.00 92.62 86 GLY A N 1
ATOM 696 C CA . GLY A 1 86 ? 8.408 14.956 -7.405 1.00 92.62 86 GLY A CA 1
ATOM 697 C C . GLY A 1 86 ? 9.210 15.829 -6.441 1.00 92.62 86 GLY A C 1
ATOM 698 O O . GLY A 1 86 ? 9.035 15.743 -5.225 1.00 92.62 86 GLY A O 1
ATOM 699 N N . ASN A 1 87 ? 10.061 16.706 -6.972 1.00 92.69 87 ASN A N 1
ATOM 700 C CA . ASN A 1 87 ? 10.763 17.710 -6.183 1.00 92.69 87 ASN A CA 1
ATOM 701 C C . ASN A 1 87 ? 9.834 18.901 -5.899 1.00 92.69 87 ASN A C 1
ATOM 703 O O . ASN A 1 87 ? 9.713 19.822 -6.713 1.00 92.69 87 ASN A O 1
ATOM 707 N N . ALA A 1 88 ? 9.184 18.898 -4.735 1.00 91.56 88 ALA A N 1
ATOM 708 C CA . ALA A 1 88 ? 8.224 19.935 -4.352 1.00 91.56 88 ALA A CA 1
ATOM 709 C C . ALA A 1 88 ? 8.820 21.358 -4.370 1.00 91.56 88 ALA A C 1
ATOM 711 O O . ALA A 1 88 ? 8.106 22.310 -4.672 1.00 91.56 88 ALA A O 1
ATOM 712 N N . THR A 1 89 ? 10.132 21.515 -4.141 1.00 90.06 89 THR A N 1
ATOM 713 C CA . THR A 1 89 ? 10.807 22.831 -4.188 1.00 90.06 89 THR A CA 1
ATOM 714 C C . THR A 1 89 ? 10.829 23.442 -5.594 1.00 90.06 89 THR A C 1
ATOM 716 O O . THR A 1 89 ? 10.876 24.658 -5.743 1.00 90.06 89 THR A O 1
ATOM 719 N N . THR A 1 90 ? 10.690 22.611 -6.632 1.00 89.56 90 THR A N 1
ATOM 720 C CA . THR A 1 90 ? 10.522 23.025 -8.042 1.00 89.56 90 THR A CA 1
ATOM 721 C C . THR A 1 90 ? 9.041 23.161 -8.443 1.00 89.56 90 THR A C 1
ATOM 723 O O . THR A 1 90 ? 8.687 23.298 -9.620 1.00 89.56 90 THR A O 1
ATOM 726 N N . GLY A 1 91 ? 8.141 23.086 -7.455 1.00 91.56 91 GLY A N 1
ATOM 727 C CA . GLY A 1 91 ? 6.690 23.183 -7.596 1.00 91.56 91 GLY A CA 1
ATOM 728 C C . GLY A 1 91 ? 6.029 21.954 -8.220 1.00 91.56 91 GLY A C 1
ATOM 729 O O . GLY A 1 91 ? 4.980 22.101 -8.846 1.00 91.56 91 GLY A O 1
ATOM 730 N N . VAL A 1 92 ? 6.679 20.782 -8.221 1.00 90.31 92 VAL A N 1
ATOM 731 C CA . VAL A 1 92 ? 6.054 19.536 -8.703 1.00 90.31 92 VAL A CA 1
ATOM 732 C C . VAL A 1 92 ? 5.019 19.072 -7.680 1.00 90.31 92 VAL A C 1
ATOM 734 O O . VAL A 1 92 ? 5.346 18.891 -6.509 1.00 90.31 92 VAL A O 1
ATOM 737 N N . GLU A 1 93 ? 3.783 18.867 -8.128 1.00 89.69 93 GLU A N 1
ATOM 738 C CA . GLU A 1 93 ? 2.652 18.450 -7.289 1.00 89.69 93 GLU A CA 1
ATOM 739 C C . GLU A 1 93 ? 2.218 17.011 -7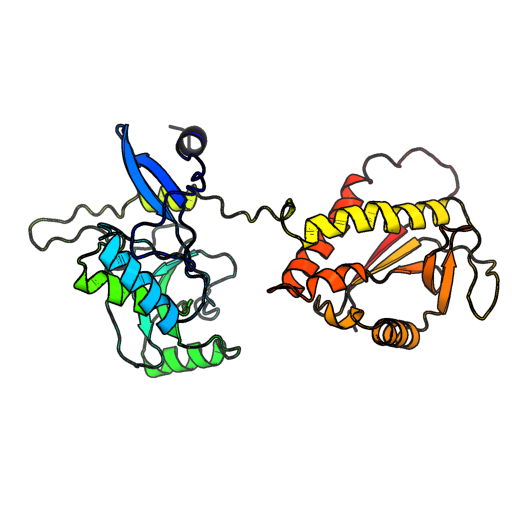.608 1.00 89.69 93 GLU A C 1
ATOM 741 O O . GLU A 1 93 ? 2.481 16.486 -8.694 1.00 89.69 93 GLU A O 1
ATOM 746 N N . LEU A 1 94 ? 1.513 16.370 -6.670 1.00 86.06 94 LEU A N 1
ATOM 747 C CA . LEU A 1 94 ? 0.930 15.043 -6.885 1.00 86.06 94 LEU A CA 1
ATOM 748 C C . LEU A 1 94 ? -0.042 15.053 -8.075 1.00 86.06 94 LEU A C 1
ATOM 750 O O . LEU A 1 94 ? -0.869 15.950 -8.215 1.00 86.06 94 LEU A O 1
ATOM 754 N N . GLY A 1 95 ? 0.051 14.027 -8.925 1.00 85.06 95 GLY A N 1
ATOM 755 C CA . GLY A 1 95 ? -0.789 13.875 -10.118 1.00 85.06 95 GLY A CA 1
ATOM 756 C C . GLY A 1 95 ? -0.316 14.659 -11.347 1.00 85.06 95 GLY A C 1
ATOM 757 O O . GLY A 1 95 ? -0.901 14.504 -12.420 1.00 85.06 95 GLY A O 1
ATOM 758 N N . GLN A 1 96 ? 0.744 15.469 -11.237 1.00 86.94 96 GLN A N 1
ATOM 759 C CA . GLN A 1 96 ? 1.364 16.085 -12.409 1.00 86.94 96 GLN A CA 1
ATOM 760 C C . GLN A 1 96 ? 2.098 15.036 -13.255 1.00 86.94 96 GLN A C 1
ATOM 762 O O . GLN A 1 96 ? 2.731 14.117 -12.737 1.00 86.94 96 GLN A O 1
ATOM 767 N N . VAL A 1 97 ? 2.043 15.205 -14.576 1.00 87.06 97 VAL A N 1
ATOM 768 C CA . VAL A 1 97 ? 2.806 14.394 -15.531 1.00 87.06 97 VAL A CA 1
ATOM 769 C C . VAL A 1 97 ? 4.041 15.184 -15.956 1.00 87.06 97 VAL A C 1
ATOM 771 O O . VAL A 1 97 ? 3.945 16.351 -16.349 1.00 87.06 97 VAL A O 1
ATOM 774 N N . ILE A 1 98 ? 5.201 14.539 -15.857 1.00 88.44 98 ILE A N 1
ATOM 775 C CA . ILE A 1 98 ? 6.503 15.127 -16.167 1.00 88.44 98 ILE A CA 1
ATOM 776 C C . ILE A 1 98 ? 7.078 14.414 -17.389 1.00 88.44 98 ILE A C 1
ATOM 778 O O . ILE A 1 98 ? 7.046 13.189 -17.470 1.00 88.44 98 ILE A O 1
ATOM 782 N N . PHE A 1 99 ? 7.630 15.165 -18.335 1.00 88.12 99 PHE A N 1
ATOM 783 C CA . PHE A 1 99 ? 8.394 14.626 -19.456 1.00 88.12 99 PHE A CA 1
ATOM 784 C C . PHE A 1 99 ? 9.891 14.684 -19.147 1.00 88.12 99 PHE A C 1
ATOM 786 O O . PHE A 1 99 ? 10.391 15.681 -18.628 1.00 88.12 99 PHE A O 1
ATOM 793 N N . GLY A 1 100 ? 10.593 13.583 -19.416 1.00 84.75 100 GLY A N 1
ATOM 794 C CA . GLY A 1 100 ? 12.033 13.476 -19.191 1.00 84.75 100 GLY A CA 1
ATOM 795 C C . GLY A 1 100 ? 12.848 14.068 -20.303 1.00 84.75 100 GLY A C 1
ATOM 796 O O . GLY A 1 100 ? 12.780 13.588 -21.430 1.00 84.75 100 GLY A O 1
ATOM 797 N N . ASP A 1 101 ? 13.654 15.061 -19.942 1.00 82.94 101 ASP A N 1
ATOM 798 C CA . ASP A 1 101 ? 14.671 15.634 -20.813 1.00 82.94 101 ASP A CA 1
ATOM 799 C C . ASP A 1 101 ? 16.003 14.912 -20.645 1.00 82.94 101 ASP A C 1
ATOM 801 O O . ASP A 1 101 ? 16.722 14.713 -21.609 1.00 82.94 101 ASP A O 1
ATOM 805 N N . ALA A 1 102 ? 16.352 14.448 -19.456 1.00 87.19 102 ALA A N 1
ATOM 806 C CA . ALA A 1 102 ? 17.519 13.598 -19.250 1.00 87.19 102 ALA A CA 1
ATOM 807 C C . ALA A 1 102 ? 17.282 12.690 -18.052 1.00 87.19 102 ALA A C 1
ATOM 809 O O . ALA A 1 102 ? 16.375 12.932 -17.260 1.00 87.19 102 ALA A O 1
ATOM 810 N N . ALA A 1 103 ? 18.112 11.662 -17.896 1.00 90.00 103 ALA A N 1
ATOM 811 C CA . ALA A 1 103 ? 18.130 10.869 -16.678 1.00 90.00 103 ALA A CA 1
ATOM 812 C C . ALA A 1 103 ? 19.570 10.542 -16.280 1.00 90.00 103 ALA A C 1
ATOM 814 O O . ALA A 1 103 ? 20.376 10.126 -17.112 1.00 90.00 103 ALA A O 1
ATOM 815 N N . MET A 1 104 ? 19.906 10.711 -15.004 1.00 88.94 104 MET A N 1
ATOM 816 C CA . MET A 1 104 ? 21.205 10.308 -14.456 1.00 88.94 104 MET A CA 1
ATOM 817 C C . MET A 1 104 ? 21.038 9.210 -13.413 1.00 88.94 104 MET A C 1
ATOM 819 O O . MET A 1 104 ? 20.060 9.210 -12.672 1.00 88.94 104 MET A O 1
ATOM 823 N N . SER A 1 105 ? 21.998 8.289 -13.325 1.00 89.12 105 SER A N 1
ATOM 824 C CA . SER A 1 105 ? 22.089 7.410 -12.157 1.00 89.12 105 SER A CA 1
ATOM 825 C C . SER A 1 105 ? 22.684 8.204 -10.996 1.00 89.12 105 SER A C 1
ATOM 827 O O . SER A 1 105 ? 23.750 8.812 -11.129 1.00 89.12 105 SER A O 1
ATOM 829 N N . TYR A 1 106 ? 21.986 8.210 -9.861 1.00 86.94 106 TYR A N 1
ATOM 830 C CA . TYR A 1 106 ? 22.476 8.854 -8.645 1.00 86.94 106 TYR A CA 1
ATOM 831 C C . TYR A 1 106 ? 23.764 8.197 -8.143 1.00 86.94 106 TYR A C 1
ATOM 833 O O . TYR A 1 106 ? 24.693 8.887 -7.732 1.00 86.94 106 TYR A O 1
ATOM 841 N N . GLU A 1 107 ? 23.822 6.866 -8.190 1.00 83.75 107 GLU A N 1
ATOM 842 C CA . GLU A 1 107 ? 24.932 6.071 -7.672 1.00 83.75 107 GLU A CA 1
ATOM 843 C C . GLU A 1 107 ? 26.177 6.148 -8.562 1.00 83.75 107 GLU A C 1
ATOM 845 O O . GLU A 1 107 ? 27.292 6.161 -8.047 1.00 83.75 107 GLU A O 1
ATOM 850 N N . GLU A 1 108 ? 26.012 6.244 -9.885 1.00 82.06 108 GLU A N 1
ATOM 851 C CA . GLU A 1 108 ? 27.152 6.338 -10.807 1.00 82.06 108 GLU A CA 1
ATOM 852 C C . GLU A 1 108 ? 27.714 7.762 -10.928 1.00 82.06 108 GLU A C 1
ATOM 854 O O . GLU A 1 108 ? 28.826 7.940 -11.429 1.00 82.06 108 GLU A O 1
ATOM 859 N N . GLY A 1 109 ? 26.949 8.793 -10.541 1.00 70.06 109 GLY A N 1
ATOM 860 C CA . GLY A 1 109 ? 27.334 10.208 -10.651 1.00 70.06 109 GLY A CA 1
ATOM 861 C C . GLY A 1 109 ? 27.552 10.708 -12.090 1.00 70.06 109 GLY A C 1
ATOM 862 O O . GLY A 1 109 ? 27.854 11.882 -12.308 1.00 70.06 109 GLY A O 1
ATOM 863 N N . LYS A 1 110 ? 27.392 9.841 -13.095 1.00 63.88 110 LYS A N 1
ATOM 864 C CA . LYS A 1 110 ? 27.574 10.164 -14.509 1.00 63.88 110 LYS A CA 1
ATOM 865 C C . LYS A 1 110 ? 26.252 10.626 -15.108 1.00 63.88 110 LYS A C 1
ATOM 867 O O . LYS A 1 110 ? 25.247 9.918 -15.090 1.00 63.88 110 LYS A O 1
ATOM 872 N N . SER A 1 111 ? 26.268 11.830 -15.684 1.00 57.03 111 SER A N 1
ATOM 873 C CA . SER A 1 111 ? 25.175 12.275 -16.546 1.00 57.03 111 SER A CA 1
ATOM 874 C C . SER A 1 111 ? 25.107 11.373 -17.757 1.00 57.03 111 SER A C 1
ATOM 876 O O . SER A 1 111 ? 26.101 11.267 -18.475 1.00 57.03 111 SER A O 1
ATOM 878 N N . MET A 1 112 ? 23.939 10.815 -18.045 1.00 59.56 112 MET A N 1
ATOM 879 C CA . MET A 1 112 ? 23.722 10.151 -19.318 1.00 59.56 112 MET A CA 1
ATOM 880 C C . MET A 1 112 ? 22.627 10.865 -20.097 1.00 59.56 112 MET A C 1
ATOM 882 O O . MET A 1 112 ? 21.593 11.238 -19.562 1.00 59.56 112 MET A O 1
ATOM 886 N N . SER A 1 113 ? 22.932 11.117 -21.369 1.00 58.59 113 SER A N 1
ATOM 887 C CA . SER A 1 113 ? 21.979 11.448 -22.429 1.00 58.59 113 SER A CA 1
ATOM 888 C C . SER A 1 113 ? 20.999 12.593 -22.130 1.00 58.59 113 SER A C 1
ATOM 890 O O . SER A 1 113 ? 19.894 12.367 -21.648 1.00 58.59 113 SER A O 1
ATOM 892 N N . ARG A 1 114 ? 21.342 13.823 -22.535 1.00 59.22 114 ARG A N 1
ATOM 893 C CA . ARG A 1 114 ? 20.327 14.873 -22.726 1.00 59.22 114 ARG A CA 1
ATOM 894 C C . ARG A 1 114 ? 19.492 14.559 -23.972 1.00 59.22 114 ARG A C 1
ATOM 896 O O . ARG A 1 114 ? 20.026 14.439 -25.076 1.00 59.22 114 ARG A O 1
ATOM 903 N N . LEU A 1 115 ? 18.188 14.431 -23.800 1.00 57.38 115 LEU A N 1
ATOM 904 C CA . LEU A 1 115 ? 17.182 14.581 -24.842 1.00 57.38 115 LEU A CA 1
ATOM 905 C C . LEU A 1 115 ? 17.052 16.079 -25.151 1.00 57.38 115 LEU A C 1
ATOM 907 O O . LEU A 1 115 ? 17.248 16.938 -24.293 1.00 57.38 115 LEU A O 1
ATOM 911 N N . ALA A 1 116 ? 16.783 16.407 -26.414 1.00 53.94 116 ALA A N 1
ATOM 912 C CA . ALA A 1 116 ? 16.460 17.779 -26.778 1.00 53.94 116 ALA A CA 1
ATOM 913 C C . ALA A 1 116 ? 15.158 18.146 -26.058 1.00 53.94 116 ALA A C 1
ATOM 915 O O . ALA A 1 116 ? 14.141 17.498 -26.309 1.00 53.94 116 ALA A O 1
ATOM 916 N N . GLY A 1 117 ? 15.231 19.119 -25.148 1.00 50.84 117 GLY A N 1
ATOM 917 C CA . GLY A 1 117 ? 14.156 19.378 -24.201 1.00 50.84 117 GLY A CA 1
ATOM 918 C C . GLY A 1 117 ? 12.806 19.621 -24.871 1.00 50.84 117 GLY A C 1
ATOM 919 O O . GLY A 1 117 ? 12.735 20.256 -25.932 1.00 50.84 117 GLY A O 1
ATOM 920 N N . PHE A 1 118 ? 11.729 19.131 -24.259 1.00 52.09 118 PHE A N 1
ATOM 921 C CA . PHE A 1 118 ? 10.389 19.525 -24.676 1.00 52.09 118 PHE A CA 1
ATOM 922 C C . PHE A 1 118 ? 10.182 20.994 -24.301 1.00 52.09 118 PHE A C 1
ATOM 924 O O . PHE A 1 118 ? 10.212 21.372 -23.131 1.00 52.09 118 PHE A O 1
ATOM 931 N N . ALA A 1 119 ? 9.970 21.855 -25.299 1.00 51.25 119 ALA A N 1
ATOM 932 C CA . ALA A 1 119 ? 9.548 23.221 -25.031 1.00 51.25 119 ALA A CA 1
ATOM 933 C C . ALA A 1 119 ? 8.152 23.160 -24.397 1.00 51.25 119 ALA A C 1
ATOM 935 O O . ALA A 1 119 ? 7.169 22.905 -25.094 1.00 51.25 119 ALA A O 1
ATOM 936 N N . ALA A 1 120 ? 8.080 23.362 -23.081 1.00 50.88 120 ALA A N 1
ATOM 937 C CA . ALA A 1 120 ? 6.829 23.427 -22.343 1.00 50.88 120 ALA A CA 1
ATOM 938 C C . ALA A 1 120 ? 6.002 24.617 -22.862 1.00 50.88 120 ALA A C 1
ATOM 940 O O . ALA A 1 120 ? 6.177 25.764 -22.454 1.00 50.88 120 ALA A O 1
ATOM 941 N N . GLY A 1 121 ? 5.121 24.351 -23.831 1.00 49.22 121 GLY A N 1
ATOM 942 C CA . GLY A 1 121 ? 4.005 25.235 -24.158 1.00 49.22 121 GLY A CA 1
ATOM 943 C C . GLY A 1 121 ? 3.017 25.295 -22.987 1.00 49.22 121 GLY A C 1
ATOM 944 O O . GLY A 1 121 ? 3.238 24.653 -21.970 1.00 49.22 121 GLY A O 1
ATOM 945 N N . LYS A 1 122 ? 1.914 26.040 -23.135 1.00 52.88 122 LYS A N 1
ATOM 946 C CA . LYS A 1 122 ? 0.835 26.316 -22.146 1.00 52.88 122 LYS A CA 1
ATOM 947 C C . LYS A 1 122 ? 0.140 25.096 -21.473 1.00 52.88 122 LYS A C 1
ATOM 949 O O . LYS A 1 122 ? -0.984 25.221 -20.993 1.00 52.88 122 LYS A O 1
ATOM 954 N N . TYR A 1 123 ? 0.741 23.917 -21.462 1.00 56.97 123 TYR A N 1
ATOM 955 C CA . TYR A 1 123 ? 0.155 22.663 -21.016 1.00 56.97 123 TYR A CA 1
ATOM 956 C C . TYR A 1 123 ? 0.424 22.388 -19.531 1.00 56.97 123 TYR A C 1
ATOM 958 O O . TYR A 1 123 ? 1.383 22.885 -18.951 1.00 56.97 123 TYR A O 1
ATOM 966 N N . LYS A 1 124 ? -0.423 21.547 -18.920 1.00 75.25 124 LYS A N 1
ATOM 967 C CA . LYS A 1 124 ? -0.347 21.094 -17.512 1.00 75.25 124 LYS A CA 1
ATOM 968 C C . LYS A 1 124 ? 0.856 20.181 -17.204 1.00 75.25 124 LYS A C 1
ATOM 970 O O . LYS A 1 124 ? 0.873 19.509 -16.175 1.00 75.25 124 LYS A O 1
ATOM 975 N N . TYR A 1 125 ? 1.827 20.117 -18.103 1.00 80.88 125 TYR A N 1
ATOM 976 C CA . TYR A 1 125 ? 2.965 19.215 -18.036 1.00 80.88 125 TYR A CA 1
ATOM 977 C C . TYR A 1 125 ? 4.231 20.010 -17.758 1.00 80.88 125 TYR A C 1
ATOM 979 O O . TYR A 1 125 ? 4.382 21.126 -18.257 1.00 80.88 125 TYR A O 1
ATOM 987 N N . LYS A 1 126 ? 5.158 19.424 -17.003 1.00 85.69 126 LYS A N 1
ATOM 988 C CA . LYS A 1 126 ? 6.511 19.977 -16.873 1.00 85.69 126 LYS A CA 1
ATOM 989 C C . LYS A 1 126 ? 7.507 19.110 -17.624 1.00 85.69 126 LYS A C 1
ATOM 991 O O . LYS A 1 126 ? 7.247 17.938 -17.882 1.00 85.69 126 LYS A O 1
ATOM 996 N N . SER A 1 127 ? 8.648 19.700 -17.942 1.00 85.44 127 SER A N 1
ATOM 997 C CA . SER A 1 127 ? 9.779 19.023 -18.563 1.00 85.44 127 SER A CA 1
ATOM 998 C C . SER A 1 127 ? 11.015 19.245 -17.708 1.00 85.44 127 SER A C 1
ATOM 1000 O O . SER A 1 127 ? 11.210 20.360 -17.214 1.00 85.44 127 SER A O 1
ATOM 1002 N N . GLY A 1 128 ? 11.812 18.203 -17.493 1.00 87.56 128 GLY A N 1
ATOM 1003 C CA . GLY A 1 128 ? 13.073 18.338 -16.774 1.00 87.56 128 GLY A CA 1
ATOM 1004 C C . GLY A 1 128 ? 13.823 17.030 -16.579 1.00 87.56 128 GLY A C 1
ATOM 1005 O O . GLY A 1 128 ? 13.467 15.989 -17.140 1.00 87.56 128 GLY A O 1
ATOM 1006 N N . ASP A 1 129 ? 14.885 17.100 -15.781 1.00 89.69 129 ASP A N 1
ATOM 1007 C CA . ASP A 1 129 ? 15.792 15.977 -15.576 1.00 89.69 129 ASP A CA 1
ATOM 1008 C C . ASP A 1 129 ? 15.257 15.015 -14.504 1.00 89.69 129 ASP A C 1
ATOM 1010 O O . ASP A 1 129 ? 14.653 15.411 -13.498 1.00 89.69 129 ASP A O 1
ATOM 1014 N N . TYR A 1 130 ? 15.527 13.736 -14.734 1.00 90.25 130 TYR A N 1
ATOM 1015 C CA . TYR A 1 130 ? 15.257 12.619 -13.846 1.00 90.25 130 TYR A CA 1
ATOM 1016 C C . TYR A 1 130 ? 16.548 12.209 -13.147 1.00 90.25 130 TYR A C 1
ATOM 1018 O O . TYR A 1 130 ? 17.645 12.236 -13.716 1.00 90.25 130 TYR A O 1
ATOM 1026 N N . VAL A 1 131 ? 16.407 11.750 -11.914 1.00 91.00 131 VAL A N 1
ATOM 1027 C CA . VAL A 1 131 ? 17.458 11.011 -11.223 1.00 91.00 131 VAL A CA 1
ATOM 1028 C C . VAL A 1 131 ? 16.927 9.620 -10.943 1.00 91.00 131 VAL A C 1
ATOM 1030 O O . VAL A 1 131 ? 15.902 9.477 -10.289 1.00 91.00 131 VAL A O 1
ATOM 1033 N N . SER A 1 132 ? 17.638 8.604 -11.414 1.00 91.31 132 SER A N 1
ATOM 1034 C CA . SER A 1 132 ? 17.296 7.206 -11.177 1.00 91.31 132 SER A CA 1
ATOM 1035 C C . SER A 1 132 ? 18.179 6.613 -10.089 1.00 91.31 132 SER A C 1
ATOM 1037 O O . SER A 1 132 ? 19.387 6.871 -10.061 1.00 91.31 132 SER A O 1
ATOM 1039 N N . ARG A 1 133 ? 17.586 5.796 -9.218 1.00 88.50 133 ARG A N 1
ATOM 1040 C CA . ARG A 1 133 ? 18.276 5.139 -8.098 1.00 88.50 133 ARG A CA 1
ATOM 1041 C C . ARG A 1 133 ? 18.189 3.621 -8.120 1.00 88.50 133 ARG A C 1
ATOM 1043 O O . ARG A 1 133 ? 17.299 3.038 -8.733 1.00 88.50 133 ARG A O 1
ATOM 1050 N N . LEU A 1 134 ? 19.082 2.983 -7.362 1.00 83.44 134 LEU A N 1
ATOM 1051 C CA . LEU A 1 134 ? 19.053 1.535 -7.132 1.00 83.44 134 LEU A CA 1
ATOM 1052 C C . LEU A 1 134 ? 17.981 1.094 -6.121 1.00 83.44 134 LEU A C 1
ATOM 1054 O O . LEU A 1 134 ? 17.533 -0.048 -6.185 1.00 83.44 134 LEU A O 1
ATOM 1058 N N . SER A 1 135 ? 17.573 1.964 -5.190 1.00 80.44 135 SER A N 1
ATOM 1059 C CA . SER A 1 135 ? 16.626 1.629 -4.116 1.00 80.44 135 SER A CA 1
ATOM 1060 C C . SER A 1 135 ? 15.614 2.743 -3.833 1.00 80.44 135 SER A C 1
ATOM 1062 O O . SER A 1 135 ? 15.944 3.932 -3.890 1.00 80.44 135 SER A O 1
ATOM 1064 N N . VAL A 1 136 ? 14.384 2.344 -3.484 1.00 77.19 136 VAL A N 1
ATOM 1065 C CA . VAL A 1 136 ? 13.381 3.240 -2.891 1.00 77.19 136 VAL A CA 1
ATOM 1066 C C . VAL A 1 136 ? 13.903 3.675 -1.529 1.00 77.19 136 VAL A C 1
ATOM 1068 O O . VAL A 1 136 ? 14.301 2.839 -0.717 1.00 77.19 136 VAL A O 1
ATOM 1071 N N . ARG A 1 137 ? 13.927 4.982 -1.270 1.00 77.38 137 ARG A N 1
ATOM 1072 C CA . ARG A 1 137 ? 14.305 5.512 0.039 1.00 77.38 137 ARG A CA 1
ATOM 1073 C C . ARG A 1 137 ? 13.362 6.619 0.472 1.00 77.38 137 ARG A C 1
ATOM 1075 O O . ARG A 1 137 ? 12.939 7.438 -0.338 1.00 77.38 137 ARG A O 1
ATOM 1082 N N . GLU A 1 138 ? 13.093 6.655 1.771 1.00 81.88 138 GLU A N 1
ATOM 1083 C CA . GLU A 1 138 ? 12.225 7.651 2.409 1.00 81.88 138 GLU A CA 1
ATOM 1084 C C . GLU A 1 138 ? 12.866 9.049 2.463 1.00 81.88 138 GLU A C 1
ATOM 1086 O O . GLU A 1 138 ? 12.184 10.047 2.670 1.00 81.88 138 GLU A O 1
ATOM 1091 N N . ASP A 1 139 ? 14.177 9.157 2.225 1.00 86.00 139 ASP A N 1
ATOM 1092 C CA . ASP A 1 139 ? 14.927 10.412 2.291 1.00 86.00 139 ASP A CA 1
ATOM 1093 C C . ASP A 1 139 ? 14.971 11.192 0.966 1.00 86.00 139 ASP A C 1
ATOM 1095 O O . ASP A 1 139 ? 15.927 11.932 0.729 1.00 86.00 139 ASP A O 1
ATOM 1099 N N . ALA A 1 140 ? 13.933 11.062 0.123 1.00 86.56 140 ALA A N 1
ATOM 1100 C CA . ALA A 1 140 ? 13.769 11.765 -1.163 1.00 86.56 140 ALA A CA 1
ATOM 1101 C C . ALA A 1 140 ? 14.176 13.251 -1.093 1.00 86.56 140 ALA A C 1
ATOM 1103 O O . ALA A 1 140 ? 14.918 13.737 -1.945 1.00 86.56 140 ALA A O 1
ATOM 1104 N N . VAL A 1 141 ? 13.761 13.946 -0.028 1.00 88.19 141 VAL A N 1
ATOM 1105 C CA . VAL A 1 141 ? 14.072 15.364 0.222 1.00 88.19 141 VAL A CA 1
ATOM 1106 C C . VAL A 1 141 ? 15.582 15.616 0.294 1.00 88.19 141 VAL A C 1
ATOM 1108 O O . VAL A 1 141 ? 16.096 16.457 -0.438 1.00 88.19 141 VAL A O 1
ATOM 1111 N N . LYS A 1 142 ? 16.317 14.829 1.092 1.00 90.62 142 LYS A N 1
ATOM 1112 C CA . LYS A 1 142 ? 17.777 14.973 1.255 1.00 90.62 142 LYS A CA 1
ATOM 1113 C C . LYS A 1 142 ? 18.528 14.710 -0.048 1.00 90.62 142 LYS A C 1
ATOM 1115 O O . LYS A 1 142 ? 19.584 15.289 -0.293 1.00 90.62 142 LYS A O 1
ATOM 1120 N N . ILE A 1 143 ? 18.004 13.820 -0.889 1.00 88.44 143 ILE A N 1
ATOM 1121 C CA . ILE A 1 143 ? 18.591 13.528 -2.200 1.00 88.44 143 ILE A CA 1
ATOM 1122 C C . ILE A 1 143 ? 18.402 14.720 -3.130 1.00 88.44 143 ILE A C 1
ATOM 1124 O O . ILE A 1 143 ? 19.376 15.145 -3.747 1.00 88.44 143 ILE A O 1
ATOM 1128 N N . PHE A 1 144 ? 17.195 15.289 -3.202 1.00 90.12 144 PHE A N 1
ATOM 1129 C CA . PHE A 1 144 ? 16.957 16.492 -4.000 1.00 90.12 144 PHE A CA 1
ATOM 1130 C C . PHE A 1 144 ? 17.837 17.656 -3.542 1.00 90.12 144 PHE A C 1
ATOM 1132 O O . PHE A 1 144 ? 18.474 18.285 -4.385 1.00 90.12 144 PHE A O 1
ATOM 1139 N N . GLU A 1 145 ? 17.954 17.895 -2.234 1.00 88.62 145 GLU A N 1
ATOM 1140 C CA . GLU A 1 145 ? 18.863 18.904 -1.674 1.00 88.62 145 GLU A CA 1
ATOM 1141 C C . GLU A 1 145 ? 20.308 18.654 -2.116 1.00 88.62 145 GLU A C 1
ATOM 1143 O O . GLU A 1 145 ? 20.954 19.536 -2.685 1.00 88.62 145 GLU A O 1
ATOM 1148 N N . ARG A 1 146 ? 20.808 17.424 -1.943 1.00 87.88 146 ARG A N 1
ATOM 1149 C CA . ARG A 1 146 ? 22.182 17.075 -2.315 1.00 87.88 146 ARG A CA 1
ATOM 1150 C C . ARG A 1 146 ? 22.442 17.255 -3.805 1.00 87.88 146 ARG A C 1
ATOM 1152 O O . ARG A 1 146 ? 23.514 17.724 -4.177 1.00 87.88 146 ARG A O 1
ATOM 1159 N N . ILE A 1 147 ? 21.507 16.867 -4.665 1.00 85.38 147 ILE A N 1
ATOM 1160 C CA . ILE A 1 147 ? 21.672 16.959 -6.121 1.00 85.38 147 ILE A CA 1
ATOM 1161 C C . ILE A 1 147 ? 21.608 18.409 -6.584 1.00 85.38 147 ILE A C 1
ATOM 1163 O O . ILE A 1 147 ? 22.436 18.819 -7.394 1.00 85.38 147 ILE A O 1
ATOM 1167 N N . THR A 1 148 ? 20.688 19.190 -6.020 1.00 83.00 148 THR A N 1
ATOM 1168 C CA . THR A 1 148 ? 20.584 20.627 -6.296 1.00 83.00 148 THR A CA 1
ATOM 1169 C C . THR A 1 148 ? 21.892 21.333 -5.935 1.00 83.00 148 THR A C 1
ATOM 1171 O O . THR A 1 148 ? 22.399 22.119 -6.727 1.00 83.00 148 THR A O 1
ATOM 1174 N N . VAL A 1 149 ? 22.494 20.980 -4.792 1.00 84.19 149 VAL A N 1
ATOM 1175 C CA . VAL A 1 149 ? 23.776 21.547 -4.341 1.00 84.19 149 VAL A CA 1
ATOM 1176 C C . VAL A 1 149 ? 24.970 21.049 -5.164 1.00 84.19 149 VAL A C 1
ATOM 1178 O O . VAL A 1 149 ? 25.878 21.820 -5.451 1.00 84.19 149 VAL A O 1
ATOM 1181 N N . SER A 1 150 ? 25.014 19.761 -5.519 1.00 80.31 150 SER A N 1
ATOM 1182 C CA . SER A 1 150 ? 26.221 19.143 -6.099 1.00 80.31 150 SER A CA 1
ATOM 1183 C C . SER A 1 150 ? 26.306 19.194 -7.621 1.00 80.31 150 SER A C 1
ATOM 1185 O O . SER A 1 150 ? 27.411 19.137 -8.156 1.00 80.31 150 SER A O 1
ATOM 1187 N N . ALA A 1 151 ? 25.174 19.250 -8.326 1.00 71.06 151 ALA A N 1
ATOM 1188 C CA . ALA A 1 151 ? 25.147 19.029 -9.769 1.00 71.06 151 ALA A CA 1
ATOM 1189 C C . ALA A 1 151 ? 24.702 20.250 -10.590 1.00 71.06 151 ALA A C 1
ATOM 1191 O O . ALA A 1 151 ? 24.844 20.190 -11.812 1.00 71.06 151 ALA A O 1
ATOM 1192 N N . ASP A 1 152 ? 24.175 21.306 -9.953 1.00 66.62 152 ASP A N 1
ATOM 1193 C CA . ASP A 1 152 ? 23.546 22.472 -10.604 1.00 66.62 152 ASP A CA 1
ATOM 1194 C C . ASP A 1 152 ? 22.573 22.051 -11.724 1.00 66.62 152 ASP A C 1
ATOM 1196 O O . ASP A 1 152 ? 22.713 22.392 -12.902 1.00 66.62 152 ASP A O 1
ATOM 1200 N N . ARG A 1 153 ? 21.620 21.177 -11.371 1.00 71.44 153 ARG A N 1
ATOM 1201 C CA . ARG A 1 153 ? 20.651 20.605 -12.318 1.00 71.44 153 ARG A CA 1
ATOM 1202 C C . ARG A 1 153 ? 19.227 20.882 -11.904 1.00 71.44 153 ARG A C 1
ATOM 1204 O O . ARG A 1 153 ? 18.870 20.767 -10.734 1.00 71.44 153 ARG A O 1
ATOM 1211 N N . ASN A 1 154 ? 18.391 21.112 -12.910 1.00 82.38 154 ASN A N 1
ATOM 1212 C CA . ASN A 1 154 ? 16.946 21.181 -12.763 1.00 82.38 154 ASN A CA 1
ATOM 1213 C C . ASN A 1 154 ? 16.342 19.768 -12.673 1.00 82.38 154 ASN A C 1
ATOM 1215 O O . ASN A 1 154 ? 15.671 19.298 -13.597 1.00 82.38 154 ASN A O 1
ATOM 1219 N N . VAL A 1 155 ? 16.637 19.068 -11.575 1.00 89.25 155 VAL A N 1
ATOM 1220 C CA . VAL A 1 155 ? 16.052 17.755 -11.292 1.00 89.25 155 VAL A CA 1
ATOM 1221 C C . VAL A 1 155 ? 14.654 17.944 -10.730 1.00 89.25 155 VAL A C 1
ATOM 1223 O O . VAL A 1 155 ? 14.467 18.436 -9.613 1.00 89.25 155 VAL A O 1
ATOM 1226 N N . LEU A 1 156 ? 13.671 17.508 -11.513 1.00 91.69 156 LEU A N 1
ATOM 1227 C CA . LEU A 1 156 ? 12.263 17.585 -11.140 1.00 91.69 156 LEU A CA 1
ATOM 1228 C C . LEU A 1 156 ? 11.783 16.323 -10.437 1.00 91.69 156 LEU A C 1
ATOM 1230 O O . LEU A 1 156 ? 10.816 16.380 -9.677 1.00 91.69 156 LEU A O 1
ATOM 1234 N N . THR A 1 157 ? 12.405 15.181 -10.728 1.00 92.94 157 THR A N 1
ATOM 1235 C CA . THR A 1 157 ? 11.862 13.883 -10.331 1.00 92.94 157 THR A CA 1
ATOM 1236 C C . THR A 1 157 ? 12.943 12.889 -9.933 1.00 92.94 157 THR A C 1
ATOM 1238 O O . THR A 1 157 ? 14.083 12.944 -10.402 1.00 92.94 157 THR A O 1
ATOM 1241 N N . LEU A 1 158 ? 12.558 11.979 -9.044 1.00 93.00 158 LEU A N 1
ATOM 1242 C CA . LEU A 1 158 ? 13.345 10.838 -8.606 1.00 93.00 158 LEU A CA 1
ATOM 1243 C C . LEU A 1 158 ? 12.589 9.561 -8.981 1.00 93.00 158 LEU A C 1
ATOM 1245 O O . LEU A 1 158 ? 11.473 9.345 -8.505 1.00 93.00 158 LEU A O 1
ATOM 1249 N N . ASP A 1 159 ? 13.193 8.734 -9.823 1.00 93.44 159 ASP A N 1
ATOM 1250 C CA . ASP A 1 159 ? 12.661 7.446 -10.266 1.00 93.44 159 ASP A CA 1
ATOM 1251 C C . ASP A 1 159 ? 13.701 6.328 -10.045 1.00 93.44 159 ASP A C 1
ATOM 1253 O O . ASP A 1 159 ? 14.703 6.528 -9.348 1.00 93.44 159 ASP A O 1
ATOM 1257 N N . MET A 1 160 ? 13.468 5.127 -10.577 1.00 93.25 160 MET A N 1
ATOM 1258 C CA . MET A 1 160 ? 14.416 4.018 -10.459 1.00 93.25 160 MET A CA 1
ATOM 1259 C C . MET A 1 160 ? 14.897 3.455 -11.801 1.00 93.25 160 MET A C 1
ATOM 1261 O O . MET A 1 160 ? 15.872 2.705 -11.817 1.00 93.25 160 MET A O 1
ATOM 1265 N N . GLU A 1 161 ? 14.278 3.812 -12.928 1.00 93.44 161 GLU A N 1
ATOM 1266 C CA . GLU A 1 161 ? 14.488 3.105 -14.195 1.00 93.44 161 GLU A CA 1
ATOM 1267 C C . GLU A 1 161 ? 14.799 4.013 -15.395 1.00 93.44 161 GLU A C 1
ATOM 1269 O O . GLU A 1 161 ? 15.343 3.520 -16.388 1.00 93.44 161 GLU A O 1
ATOM 1274 N N . ALA A 1 162 ? 14.515 5.319 -15.337 1.00 92.81 162 ALA A N 1
ATOM 1275 C CA . ALA A 1 162 ? 14.639 6.222 -16.482 1.00 92.81 162 ALA A CA 1
ATOM 1276 C C . ALA A 1 162 ? 16.055 6.234 -17.076 1.00 92.81 162 ALA A C 1
ATOM 1278 O O . ALA A 1 162 ? 16.210 6.179 -18.297 1.00 92.81 162 ALA A O 1
ATOM 1279 N N . SER A 1 163 ? 17.103 6.248 -16.246 1.00 92.56 163 SER A N 1
ATOM 1280 C CA . SER A 1 163 ? 18.488 6.239 -16.731 1.00 92.56 163 SER A CA 1
ATOM 1281 C C . SER A 1 163 ? 18.829 4.930 -17.446 1.00 92.56 163 SER A C 1
ATOM 1283 O O . SER A 1 163 ? 19.365 4.970 -18.553 1.00 92.56 163 SER A O 1
ATOM 1285 N N . ALA A 1 164 ? 18.426 3.776 -16.901 1.00 92.56 164 ALA A N 1
ATOM 1286 C CA . ALA A 1 164 ? 18.572 2.485 -17.573 1.00 92.56 164 ALA A CA 1
ATOM 1287 C C . ALA A 1 164 ? 17.803 2.446 -18.899 1.00 92.56 164 ALA A C 1
ATOM 1289 O O . ALA A 1 164 ? 18.337 1.975 -19.904 1.00 92.56 164 ALA A O 1
ATOM 1290 N N . PHE A 1 165 ? 16.581 2.982 -18.934 1.00 93.62 165 PHE A N 1
ATOM 1291 C CA . PHE A 1 165 ? 15.787 3.066 -20.157 1.00 93.62 165 PHE A CA 1
ATOM 1292 C C . PHE A 1 165 ? 16.492 3.883 -21.248 1.00 93.62 165 PHE A C 1
ATOM 1294 O O . PHE A 1 165 ? 16.621 3.415 -22.384 1.00 93.62 165 PHE A O 1
ATOM 1301 N N . LEU A 1 166 ? 17.002 5.073 -20.912 1.00 91.44 166 LEU A N 1
ATOM 1302 C CA . LEU A 1 166 ? 17.734 5.908 -21.867 1.00 91.44 166 LEU A CA 1
ATOM 1303 C C . LEU A 1 166 ? 19.020 5.224 -22.355 1.00 91.44 166 LEU A C 1
ATOM 1305 O O . LEU A 1 166 ? 19.319 5.270 -23.552 1.00 91.44 166 LEU A O 1
ATOM 1309 N N . ASN A 1 167 ? 19.740 4.536 -21.464 1.00 90.25 167 ASN A N 1
ATOM 1310 C CA . ASN A 1 167 ? 20.944 3.780 -21.817 1.00 90.25 167 ASN A CA 1
ATOM 1311 C C . ASN A 1 167 ? 20.656 2.615 -22.756 1.00 90.25 167 ASN A C 1
ATOM 1313 O O . ASN A 1 167 ? 21.458 2.350 -23.644 1.00 90.25 167 ASN A O 1
ATOM 1317 N N . LEU A 1 168 ? 19.521 1.934 -22.592 1.00 91.44 168 LEU A N 1
ATOM 1318 C CA . LEU A 1 168 ? 19.102 0.861 -23.492 1.00 91.44 168 LEU A CA 1
ATOM 1319 C C . LEU A 1 168 ? 18.710 1.392 -24.873 1.00 91.44 168 LEU A C 1
ATOM 1321 O O . LEU A 1 168 ? 18.996 0.748 -25.885 1.00 91.44 168 LEU A O 1
ATOM 1325 N N . CYS A 1 169 ? 18.106 2.579 -24.944 1.00 90.31 169 CYS A N 1
ATOM 1326 C CA . CYS A 1 169 ? 17.706 3.178 -26.216 1.00 90.31 169 CYS A CA 1
ATOM 1327 C C . CYS A 1 169 ? 18.901 3.589 -27.090 1.00 90.31 169 CYS A C 1
ATOM 1329 O O . CYS A 1 169 ? 18.848 3.425 -28.313 1.00 90.31 169 CYS A O 1
ATOM 1331 N N . ALA A 1 170 ? 19.977 4.097 -26.477 1.00 86.75 170 ALA A N 1
ATOM 1332 C CA . ALA A 1 170 ? 21.142 4.637 -27.180 1.00 86.75 170 ALA A CA 1
ATOM 1333 C C . ALA A 1 170 ? 21.823 3.649 -28.162 1.00 86.75 170 ALA A C 1
ATOM 1335 O O . ALA A 1 170 ? 21.924 3.987 -29.346 1.00 86.75 170 ALA A O 1
ATOM 1336 N N . PRO A 1 171 ? 22.248 2.432 -27.760 1.00 87.12 171 PRO A N 1
ATOM 1337 C CA . PRO A 1 171 ? 22.905 1.486 -28.663 1.00 87.12 171 PRO A CA 1
ATOM 1338 C C . PRO A 1 171 ? 21.943 0.880 -29.693 1.00 87.12 171 PRO A C 1
ATOM 1340 O O . PRO A 1 171 ? 22.360 0.570 -30.807 1.00 87.12 171 PRO A O 1
ATOM 1343 N N . HIS A 1 172 ? 20.650 0.766 -29.375 1.00 85.56 172 HIS A N 1
ATOM 1344 C CA . HIS A 1 172 ? 19.648 0.193 -30.282 1.00 85.56 172 HIS A CA 1
ATOM 1345 C C . HIS A 1 172 ? 19.181 1.167 -31.371 1.00 85.56 172 HIS A C 1
ATOM 1347 O O . HIS A 1 172 ? 18.350 0.798 -32.200 1.00 85.56 172 HIS A O 1
ATOM 1353 N N . ARG A 1 173 ? 19.672 2.420 -31.370 1.00 81.25 173 ARG A N 1
ATOM 1354 C CA . ARG A 1 173 ? 19.139 3.521 -32.196 1.00 81.25 173 ARG A CA 1
ATOM 1355 C C . ARG A 1 173 ? 17.616 3.647 -32.061 1.00 81.25 173 ARG A C 1
ATOM 1357 O O . ARG A 1 173 ? 16.944 4.097 -32.988 1.00 81.25 173 ARG A O 1
ATOM 1364 N N . CYS A 1 174 ? 17.088 3.238 -30.907 1.00 79.25 174 CYS A N 1
ATOM 1365 C CA . CYS A 1 174 ? 15.673 3.324 -30.615 1.00 79.25 174 CYS A CA 1
ATOM 1366 C C . CYS A 1 174 ? 15.341 4.797 -30.407 1.00 79.25 174 CYS A C 1
ATOM 1368 O O . CYS A 1 174 ? 15.979 5.494 -29.609 1.00 79.25 174 CYS A O 1
ATOM 1370 N N . HIS A 1 175 ? 14.356 5.291 -31.146 1.00 69.88 175 HIS A N 1
ATOM 1371 C CA . HIS A 1 175 ? 13.887 6.645 -30.953 1.00 69.88 175 HIS A CA 1
ATOM 1372 C C . HIS A 1 175 ? 13.035 6.682 -29.680 1.00 69.88 175 HIS A C 1
ATOM 1374 O O . HIS A 1 175 ? 11.842 6.390 -29.704 1.00 69.88 175 HIS A O 1
ATOM 1380 N N . VAL A 1 176 ? 13.634 7.099 -28.562 1.00 62.56 176 VAL A N 1
ATOM 1381 C CA . VAL A 1 176 ? 12.863 7.773 -27.502 1.00 62.56 176 VAL A CA 1
ATOM 1382 C C . VAL A 1 176 ? 12.168 8.934 -28.193 1.00 62.56 176 VAL A C 1
ATOM 1384 O O . VAL A 1 176 ? 12.856 9.595 -28.967 1.00 62.56 176 VAL A O 1
ATOM 1387 N N . ALA A 1 177 ? 10.857 9.126 -28.011 1.00 55.94 177 ALA A N 1
ATOM 1388 C CA . ALA A 1 177 ? 10.033 10.088 -28.754 1.00 55.94 177 ALA A CA 1
ATOM 1389 C C . ALA A 1 177 ? 10.691 11.481 -28.854 1.00 55.94 177 ALA A C 1
ATOM 1391 O O . ALA A 1 177 ? 10.453 12.379 -28.057 1.00 55.94 177 ALA A O 1
ATOM 1392 N N . ARG A 1 178 ? 11.564 11.637 -29.848 1.00 51.50 178 ARG A N 1
ATOM 1393 C CA . ARG A 1 178 ? 12.389 12.810 -30.094 1.00 51.50 178 ARG A CA 1
ATOM 1394 C C . ARG A 1 178 ? 11.587 13.705 -31.013 1.00 51.50 178 ARG A C 1
ATOM 1396 O O . ARG A 1 178 ? 11.115 13.257 -32.061 1.00 51.50 178 ARG A O 1
ATOM 1403 N N . GLY A 1 179 ? 11.530 14.992 -30.685 1.00 40.22 179 GLY A N 1
ATOM 1404 C CA . GLY A 1 179 ? 11.432 16.003 -31.730 1.00 40.22 179 GLY A CA 1
ATOM 1405 C C . GLY A 1 179 ? 12.554 15.745 -32.742 1.00 40.22 179 GLY A C 1
ATOM 1406 O O . GLY A 1 179 ? 13.726 15.656 -32.384 1.00 40.22 179 GLY A O 1
ATOM 1407 N N . TYR A 1 180 ? 12.184 15.518 -33.996 1.00 34.12 180 TYR A N 1
ATOM 1408 C CA . TYR A 1 180 ? 13.079 15.158 -35.093 1.00 34.12 180 TYR A CA 1
ATOM 1409 C C . TYR A 1 180 ? 14.219 16.192 -35.215 1.00 34.12 180 TYR A C 1
ATOM 1411 O O . TYR A 1 180 ? 13.959 17.335 -35.567 1.00 34.12 180 TYR A O 1
ATOM 1419 N N . GLN A 1 181 ? 15.479 15.826 -34.964 1.00 37.03 181 GLN A N 1
ATOM 1420 C CA . GLN A 1 181 ? 16.647 16.625 -35.367 1.00 37.03 181 GLN A CA 1
ATOM 1421 C C . GLN A 1 181 ? 17.604 15.729 -36.156 1.00 37.03 181 GLN A C 1
ATOM 1423 O O . GLN A 1 181 ? 18.385 14.968 -35.588 1.00 37.03 181 GLN A O 1
ATOM 1428 N N . ARG A 1 182 ? 17.521 15.792 -37.490 1.00 38.28 182 ARG A N 1
ATOM 1429 C CA . ARG A 1 182 ? 18.623 15.374 -38.366 1.00 38.28 182 ARG A CA 1
ATOM 1430 C C . ARG A 1 182 ? 19.570 16.568 -38.570 1.00 38.28 182 ARG A C 1
ATOM 1432 O O . ARG A 1 182 ? 19.069 17.687 -38.668 1.00 38.28 182 ARG A O 1
ATOM 1439 N N . PRO A 1 183 ? 20.892 16.359 -38.724 1.00 40.50 183 PRO A N 1
ATOM 1440 C CA . PRO A 1 183 ? 21.865 17.437 -38.949 1.00 40.50 183 PRO A CA 1
ATOM 1441 C C . PRO A 1 183 ? 21.839 18.078 -40.350 1.00 40.50 183 PRO A C 1
ATOM 1443 O O . PRO A 1 183 ? 22.760 18.808 -40.699 1.00 40.50 183 PRO A O 1
ATOM 1446 N N . CYS A 1 184 ? 20.831 17.826 -41.188 1.00 42.62 184 CYS A N 1
ATOM 1447 C CA . CYS A 1 184 ? 20.812 18.320 -42.568 1.00 42.62 184 CYS A CA 1
ATOM 1448 C C . CYS A 1 184 ? 19.418 18.858 -42.906 1.00 42.62 184 CYS A C 1
ATOM 1450 O O . CYS A 1 184 ? 18.503 18.082 -43.171 1.00 42.62 184 CYS A O 1
ATOM 1452 N N . GLY A 1 185 ? 19.268 20.185 -42.894 1.00 40.75 185 GLY A N 1
ATOM 1453 C CA . GLY A 1 185 ? 18.034 20.875 -43.278 1.00 40.75 185 GLY A CA 1
ATOM 1454 C C . GLY A 1 185 ? 17.018 20.974 -42.138 1.00 40.75 185 GLY A C 1
ATOM 1455 O O . GLY A 1 185 ? 16.722 19.997 -41.461 1.00 40.75 185 GLY A O 1
ATOM 1456 N N . ARG A 1 186 ? 16.523 22.196 -41.907 1.00 41.84 186 ARG A N 1
ATOM 1457 C CA . ARG A 1 186 ? 15.612 22.620 -40.826 1.00 41.84 186 ARG A CA 1
ATOM 1458 C C . ARG A 1 186 ? 14.694 21.491 -40.307 1.00 41.84 186 ARG A C 1
ATOM 1460 O O . ARG A 1 186 ? 13.886 20.978 -41.082 1.00 41.84 186 ARG A O 1
ATOM 1467 N N . PRO A 1 187 ? 14.748 21.137 -39.010 1.00 42.84 187 PRO A N 1
ATOM 1468 C CA . PRO A 1 187 ? 13.852 20.133 -38.461 1.00 42.84 187 PRO A CA 1
ATOM 1469 C C . PRO A 1 187 ? 12.407 20.649 -38.514 1.00 42.84 187 PRO A C 1
ATOM 1471 O O . PRO A 1 187 ? 12.166 21.814 -38.170 1.00 42.84 187 PRO A O 1
ATOM 1474 N N . PRO A 1 188 ? 11.414 19.826 -38.893 1.00 44.56 188 PRO A N 1
ATOM 1475 C CA . PRO A 1 188 ? 10.038 20.164 -38.586 1.00 44.56 188 PRO A CA 1
ATOM 1476 C C . PRO A 1 188 ? 9.925 20.254 -37.058 1.00 44.56 188 PRO A C 1
ATOM 1478 O O . PRO A 1 188 ? 10.065 19.253 -36.362 1.00 44.56 188 PRO A O 1
ATOM 1481 N N . ARG A 1 189 ? 9.670 21.462 -36.537 1.00 48.97 189 ARG A N 1
ATOM 1482 C CA . ARG A 1 189 ? 9.436 21.800 -35.113 1.00 48.97 189 ARG A CA 1
ATOM 1483 C C . ARG A 1 189 ? 8.220 21.101 -34.484 1.00 48.97 189 ARG A C 1
ATOM 1485 O O . ARG A 1 189 ? 7.658 21.579 -33.506 1.00 48.97 189 ARG A O 1
ATOM 1492 N N . ARG A 1 190 ? 7.754 19.998 -35.053 1.00 51.44 190 ARG A N 1
ATOM 1493 C CA . ARG A 1 190 ? 6.663 19.239 -34.471 1.00 51.44 190 ARG A CA 1
ATOM 1494 C C . ARG A 1 190 ? 7.299 18.278 -33.475 1.00 51.44 190 ARG A C 1
ATOM 1496 O O . ARG A 1 190 ? 7.815 17.234 -33.872 1.00 51.44 190 ARG A O 1
ATOM 1503 N N . SER A 1 191 ? 7.205 18.613 -32.181 1.00 53.03 191 SER A N 1
ATOM 1504 C CA . SER A 1 191 ? 6.958 17.555 -31.197 1.00 53.03 191 SER A CA 1
ATOM 1505 C C . SER A 1 191 ? 5.867 16.653 -31.790 1.00 53.03 191 SER A C 1
ATOM 1507 O O . SER A 1 191 ? 5.039 17.132 -32.583 1.00 53.03 191 SER A O 1
ATOM 1509 N N . PRO A 1 192 ? 5.880 15.338 -31.542 1.00 59.91 192 PRO A N 1
ATOM 1510 C CA . PRO A 1 192 ? 4.804 14.501 -32.025 1.00 59.91 192 PRO A CA 1
ATOM 1511 C C . PRO A 1 192 ? 3.517 14.960 -31.328 1.00 59.91 192 PRO A C 1
ATOM 1513 O O . PRO A 1 192 ? 3.164 14.434 -30.288 1.00 59.91 192 PRO A O 1
ATOM 1516 N N . ALA A 1 193 ? 2.804 15.940 -31.891 1.00 63.94 193 ALA A N 1
ATOM 1517 C CA . ALA A 1 193 ? 1.543 16.454 -31.363 1.00 63.94 193 ALA A CA 1
ATOM 1518 C C . ALA A 1 193 ? 0.536 15.310 -31.182 1.00 63.94 193 ALA A C 1
ATOM 1520 O O . ALA A 1 193 ? -0.334 15.366 -30.326 1.00 63.94 193 ALA A O 1
ATOM 1521 N N . TRP A 1 194 ? 0.706 14.231 -31.956 1.00 66.56 194 TRP A N 1
ATOM 1522 C CA . TRP A 1 194 ? -0.022 12.984 -31.778 1.00 66.56 194 TRP A CA 1
ATOM 1523 C C . TRP A 1 194 ? 0.261 12.305 -30.432 1.00 66.56 194 TRP A C 1
ATOM 1525 O O . TRP A 1 194 ? -0.666 11.731 -29.888 1.00 66.56 194 TRP A O 1
ATOM 1535 N N . LEU A 1 195 ? 1.486 12.355 -29.898 1.00 63.44 195 LEU A N 1
ATOM 1536 C CA . LEU A 1 195 ? 1.872 11.774 -28.610 1.00 63.44 195 LEU A CA 1
ATOM 1537 C C . LEU A 1 195 ? 1.326 12.601 -27.447 1.00 63.44 195 LEU A C 1
ATOM 1539 O O . LEU A 1 195 ? 0.748 12.030 -26.532 1.00 63.44 195 LEU A O 1
ATOM 1543 N N . GLU A 1 196 ? 1.456 13.928 -27.506 1.00 64.06 196 GLU A N 1
ATOM 1544 C CA . GLU A 1 196 ? 0.832 14.832 -26.526 1.00 64.06 196 GLU A CA 1
ATOM 1545 C C . GLU A 1 196 ? -0.684 14.595 -26.496 1.00 64.06 196 GLU A C 1
ATOM 1547 O O . GLU A 1 196 ? -1.244 14.252 -25.459 1.00 64.06 196 GLU A O 1
ATOM 1552 N N . GLN A 1 197 ? -1.331 14.619 -27.665 1.00 64.19 197 GLN A N 1
ATOM 1553 C CA . GLN A 1 197 ? -2.753 14.311 -27.815 1.00 64.19 197 GLN A CA 1
ATOM 1554 C C . GLN A 1 197 ? -3.103 12.881 -27.363 1.00 64.19 197 GLN A C 1
ATOM 1556 O O . GLN A 1 197 ? -4.184 12.646 -26.824 1.00 64.19 197 GLN A O 1
ATOM 1561 N N . MET A 1 198 ? -2.208 11.912 -27.580 1.00 64.19 198 MET A N 1
ATOM 1562 C CA . MET A 1 198 ? -2.364 10.529 -27.132 1.00 64.19 198 MET A CA 1
ATOM 1563 C C . MET A 1 198 ? -2.379 10.466 -25.605 1.00 64.19 198 MET A C 1
ATOM 1565 O O . MET A 1 198 ? -3.302 9.876 -25.045 1.00 64.19 198 MET A O 1
ATOM 1569 N N . MET A 1 199 ? -1.411 11.101 -24.942 1.00 61.28 199 MET A N 1
ATOM 1570 C CA . MET A 1 199 ? -1.321 11.151 -23.483 1.00 61.28 199 MET A CA 1
ATOM 1571 C C . MET A 1 199 ? -2.478 11.938 -22.864 1.00 61.28 199 MET A C 1
ATOM 1573 O O . MET A 1 199 ? -3.045 11.478 -21.881 1.00 61.28 199 MET A O 1
ATOM 1577 N N . GLU A 1 200 ? -2.913 13.038 -23.483 1.00 62.03 200 GLU A N 1
ATOM 1578 C CA . GLU A 1 200 ? -4.119 13.778 -23.081 1.00 62.03 200 GLU A CA 1
ATOM 1579 C C . GLU A 1 200 ? -5.407 12.957 -23.246 1.00 62.03 200 GLU A C 1
ATOM 1581 O O . GLU A 1 200 ? -6.385 13.162 -22.525 1.00 62.03 200 GLU A O 1
ATOM 1586 N N . SER A 1 201 ? -5.440 12.038 -24.215 1.00 59.81 201 SER A N 1
ATOM 1587 C CA . SER A 1 201 ? -6.590 11.156 -24.441 1.00 59.81 201 SER A CA 1
ATOM 1588 C C . SER A 1 201 ? -6.611 9.930 -23.527 1.00 59.81 201 SER A C 1
ATOM 1590 O O . SER A 1 201 ? -7.669 9.311 -23.375 1.00 59.81 201 SER A O 1
ATOM 1592 N N . MET A 1 202 ? -5.470 9.573 -22.927 1.00 54.94 202 MET A N 1
ATOM 1593 C CA . MET A 1 202 ? -5.385 8.494 -21.952 1.00 54.94 202 MET A CA 1
ATOM 1594 C C . MET A 1 202 ? -5.931 8.989 -20.619 1.00 54.94 202 MET A C 1
ATOM 1596 O O . MET A 1 202 ? -5.283 9.736 -19.892 1.00 54.94 202 MET A O 1
ATOM 1600 N N . ASN A 1 203 ? -7.147 8.557 -20.299 1.00 52.66 203 ASN A N 1
ATOM 1601 C CA . ASN A 1 203 ? -7.689 8.759 -18.970 1.00 52.66 203 ASN A CA 1
ATOM 1602 C C . ASN A 1 203 ? -7.069 7.702 -18.049 1.00 52.66 203 ASN A C 1
ATOM 1604 O O . ASN A 1 203 ? -7.445 6.532 -18.113 1.00 52.66 203 ASN A O 1
ATOM 1608 N N . TRP A 1 204 ? -6.100 8.118 -17.236 1.00 58.19 204 TRP A N 1
ATOM 1609 C CA . TRP A 1 204 ? -5.440 7.286 -16.223 1.00 58.19 204 TRP A CA 1
ATOM 1610 C C . TRP A 1 204 ? -6.260 7.172 -14.938 1.00 58.19 204 TRP A C 1
ATOM 1612 O O . TRP A 1 204 ? -5.709 6.871 -13.883 1.00 58.19 204 TRP A O 1
ATOM 1622 N N . ASP A 1 205 ? -7.565 7.429 -15.008 1.00 62.09 205 ASP A N 1
ATOM 1623 C CA . ASP A 1 205 ? -8.452 7.238 -13.872 1.00 62.09 205 ASP A CA 1
ATOM 1624 C C . ASP A 1 205 ? -8.417 5.757 -13.499 1.00 62.09 205 ASP A C 1
ATOM 1626 O O . ASP A 1 205 ? -8.980 4.900 -14.193 1.00 62.09 205 ASP A O 1
ATOM 1630 N N . VAL A 1 206 ? -7.706 5.456 -12.409 1.00 68.06 206 VAL A N 1
ATOM 1631 C CA . VAL A 1 206 ? -7.767 4.156 -11.752 1.00 68.06 206 VAL A CA 1
ATOM 1632 C C . VAL A 1 206 ? -9.242 3.910 -11.491 1.00 68.06 206 VAL A C 1
ATOM 1634 O O . VAL A 1 206 ? -9.901 4.692 -10.804 1.00 68.06 206 VAL A O 1
ATOM 1637 N N . ASN A 1 207 ? -9.789 2.859 -12.098 1.00 80.25 207 ASN A N 1
ATOM 1638 C CA . ASN A 1 207 ? -11.154 2.470 -11.803 1.00 80.25 207 ASN A CA 1
ATOM 1639 C C . ASN A 1 207 ? -11.156 1.839 -10.409 1.00 80.25 207 ASN A C 1
ATOM 1641 O O . ASN A 1 207 ? -11.051 0.620 -10.274 1.00 80.25 207 ASN A O 1
ATOM 1645 N N . GLU A 1 208 ? -11.257 2.697 -9.395 1.00 87.25 208 GLU A N 1
ATOM 1646 C CA . GLU A 1 208 ? -11.222 2.307 -7.993 1.00 87.25 208 GLU A CA 1
ATOM 1647 C C . GLU A 1 208 ? -12.329 1.300 -7.645 1.00 87.25 208 GLU A C 1
ATOM 1649 O O . GLU A 1 208 ? -12.144 0.508 -6.731 1.00 87.25 208 GLU A O 1
ATOM 1654 N N . GLU A 1 209 ? -13.434 1.229 -8.403 1.00 89.44 209 GLU A N 1
ATOM 1655 C CA . GLU A 1 209 ? -14.502 0.235 -8.183 1.00 89.44 209 GLU A CA 1
ATOM 1656 C C . GLU A 1 209 ? -14.008 -1.212 -8.349 1.00 89.44 209 GLU A C 1
ATOM 1658 O O . GLU A 1 209 ? -14.620 -2.154 -7.840 1.00 89.44 209 GLU A O 1
ATOM 1663 N N . LYS A 1 210 ? -12.908 -1.407 -9.086 1.00 87.06 210 LYS A N 1
ATOM 1664 C CA . LYS A 1 210 ? -12.291 -2.721 -9.308 1.00 87.06 210 LYS A CA 1
ATOM 1665 C C . LYS A 1 210 ? -11.221 -3.070 -8.281 1.00 87.06 210 LYS A C 1
ATOM 1667 O O . LYS A 1 210 ? -10.826 -4.236 -8.216 1.00 87.06 210 LYS A O 1
ATOM 1672 N N . GLU A 1 211 ? -10.766 -2.094 -7.505 1.00 89.94 211 GLU A N 1
ATOM 1673 C CA . GLU A 1 211 ? -9.779 -2.297 -6.451 1.00 89.94 211 GLU A CA 1
ATOM 1674 C C . GLU A 1 211 ? -10.362 -3.173 -5.335 1.00 89.94 211 GLU A C 1
ATOM 1676 O O . GLU A 1 211 ? -11.573 -3.204 -5.085 1.00 89.94 211 GLU A O 1
ATOM 1681 N N . ILE A 1 212 ? -9.501 -3.924 -4.650 1.00 93.25 212 ILE A N 1
ATOM 1682 C CA . ILE A 1 212 ? -9.941 -4.887 -3.632 1.00 93.25 212 ILE A CA 1
ATOM 1683 C C . ILE A 1 212 ? -10.603 -4.165 -2.451 1.00 93.25 212 ILE A C 1
ATOM 1685 O O . ILE A 1 212 ? -11.630 -4.632 -1.961 1.00 93.25 212 ILE A O 1
ATOM 1689 N N . GLY A 1 213 ? -10.104 -2.988 -2.064 1.00 93.88 213 GLY A N 1
ATOM 1690 C CA . GLY A 1 213 ? -10.717 -2.134 -1.045 1.00 93.88 213 GLY A CA 1
ATOM 1691 C C . GLY A 1 213 ? -12.180 -1.790 -1.346 1.00 93.88 213 GLY A C 1
ATOM 1692 O O . GLY A 1 213 ? -13.040 -1.957 -0.481 1.00 93.88 213 GLY A O 1
ATOM 1693 N N . ALA A 1 214 ? -12.493 -1.403 -2.587 1.00 93.50 214 ALA A N 1
ATOM 1694 C CA . ALA A 1 214 ? -13.867 -1.120 -3.010 1.00 93.50 214 ALA A CA 1
ATOM 1695 C C . ALA A 1 214 ? -14.742 -2.382 -2.993 1.00 93.50 214 ALA A C 1
ATOM 1697 O O . ALA A 1 214 ? -15.876 -2.361 -2.507 1.00 93.50 214 ALA A O 1
ATOM 1698 N N . ARG A 1 215 ? -14.193 -3.514 -3.456 1.00 94.44 215 ARG A N 1
ATOM 1699 C CA . ARG A 1 215 ? -14.884 -4.814 -3.446 1.00 94.44 215 ARG A CA 1
ATOM 1700 C C . ARG A 1 215 ? -15.178 -5.333 -2.037 1.00 94.44 215 ARG A C 1
ATOM 1702 O O . ARG A 1 215 ? -16.145 -6.071 -1.882 1.00 94.44 215 ARG A O 1
ATOM 1709 N N . LEU A 1 216 ? -14.380 -4.962 -1.034 1.00 95.75 216 LEU A N 1
ATOM 1710 C CA . LEU A 1 216 ? -14.612 -5.287 0.379 1.00 95.75 216 LEU A CA 1
ATOM 1711 C C . LEU A 1 216 ? -15.612 -4.336 1.050 1.00 95.75 216 LEU A C 1
ATOM 1713 O O . LEU A 1 216 ? -16.386 -4.769 1.905 1.00 95.75 216 LEU A O 1
ATOM 1717 N N . ALA A 1 217 ? -15.616 -3.056 0.665 1.00 95.56 217 ALA A N 1
ATOM 1718 C CA . ALA A 1 217 ? -16.478 -2.041 1.268 1.00 95.56 217 ALA A CA 1
ATOM 1719 C C . ALA A 1 217 ? -17.967 -2.373 1.104 1.00 95.56 217 ALA A C 1
ATOM 1721 O O . ALA A 1 217 ? -18.727 -2.282 2.068 1.00 95.56 217 ALA A O 1
ATOM 1722 N N . LYS A 1 218 ? -18.380 -2.826 -0.088 1.00 92.50 218 LYS A N 1
ATOM 1723 C CA . LYS A 1 218 ? -19.788 -3.141 -0.371 1.00 92.50 218 LYS A CA 1
ATOM 1724 C C . LYS A 1 218 ? -20.340 -4.294 0.495 1.00 92.50 218 LYS A C 1
ATOM 1726 O O . LYS A 1 218 ? -21.316 -4.056 1.206 1.00 92.50 218 LYS A O 1
ATOM 1731 N N . PRO A 1 219 ? -19.730 -5.498 0.541 1.00 94.56 219 PRO A N 1
ATOM 1732 C CA . PRO A 1 219 ? -20.188 -6.566 1.430 1.00 94.56 219 PRO A CA 1
ATOM 1733 C C . PRO A 1 219 ? -20.129 -6.194 2.914 1.00 94.56 219 PRO A C 1
ATOM 1735 O O . PRO A 1 219 ? -20.992 -6.629 3.674 1.00 94.56 219 PRO A O 1
ATOM 1738 N N . TYR A 1 220 ? -19.138 -5.402 3.341 1.00 95.69 220 TYR A N 1
ATOM 1739 C CA . TYR A 1 220 ? -19.070 -4.916 4.721 1.00 95.69 220 TYR A CA 1
ATOM 1740 C C . TYR A 1 220 ? -20.262 -4.010 5.051 1.00 95.69 220 TYR A C 1
ATOM 1742 O O . TYR A 1 220 ? -20.912 -4.183 6.081 1.00 95.69 220 TYR A O 1
ATOM 1750 N N . TYR A 1 221 ? -20.605 -3.087 4.154 1.00 94.62 221 TYR A N 1
ATOM 1751 C CA . TYR A 1 221 ? -21.772 -2.231 4.324 1.00 94.62 221 TYR A CA 1
ATOM 1752 C C . TYR A 1 221 ? -23.074 -3.044 4.390 1.00 94.62 221 TYR A C 1
ATOM 1754 O O . TYR A 1 221 ? -23.831 -2.929 5.354 1.00 94.62 221 TYR A O 1
ATOM 1762 N N . GLU A 1 222 ? -23.310 -3.908 3.400 1.00 91.88 222 GLU A N 1
ATOM 1763 C CA . GLU A 1 222 ? -24.572 -4.643 3.239 1.00 91.88 222 GLU A CA 1
ATOM 1764 C C . GLU A 1 222 ? -24.838 -5.656 4.361 1.00 91.88 222 GLU A C 1
ATOM 1766 O O . GLU A 1 222 ? -25.999 -5.834 4.744 1.00 91.88 222 GLU A O 1
ATOM 1771 N N . ASN A 1 223 ? -23.786 -6.308 4.875 1.00 92.62 223 ASN A N 1
ATOM 1772 C CA . ASN A 1 223 ? -23.894 -7.402 5.849 1.00 92.62 223 ASN A CA 1
ATOM 1773 C C . ASN A 1 223 ? -23.628 -6.983 7.301 1.00 92.62 223 ASN A C 1
ATOM 1775 O O . ASN A 1 223 ? -23.925 -7.754 8.219 1.00 92.62 223 ASN A O 1
ATOM 1779 N N . PHE A 1 224 ? -23.032 -5.808 7.523 1.00 94.44 224 PHE A N 1
ATOM 1780 C CA . PHE A 1 224 ? -22.702 -5.322 8.861 1.00 94.44 224 PHE A CA 1
ATOM 1781 C C . PHE A 1 224 ? -23.304 -3.946 9.134 1.00 94.44 224 PHE A C 1
ATOM 1783 O O . PHE A 1 224 ? -24.170 -3.841 9.996 1.00 94.44 224 PHE A O 1
ATOM 1790 N N . VAL A 1 225 ? -22.891 -2.908 8.398 1.00 93.94 225 VAL A N 1
ATOM 1791 C CA . VAL A 1 225 ? -23.293 -1.518 8.691 1.00 93.94 225 VAL A CA 1
ATOM 1792 C C . VAL A 1 225 ? -24.808 -1.355 8.607 1.00 93.94 225 VAL A C 1
ATOM 1794 O O . VAL A 1 225 ? -25.425 -0.960 9.592 1.00 93.94 225 VAL A O 1
ATOM 1797 N N . ARG A 1 226 ? -25.408 -1.720 7.468 1.00 92.50 226 ARG A N 1
ATOM 1798 C CA . ARG A 1 226 ? -26.857 -1.614 7.248 1.00 92.50 226 ARG A CA 1
ATOM 1799 C C . ARG A 1 226 ? -27.641 -2.402 8.295 1.00 92.50 226 ARG A C 1
ATOM 1801 O O . ARG A 1 226 ? -28.529 -1.859 8.929 1.00 92.50 226 ARG A O 1
ATOM 1808 N N . VAL A 1 227 ? -27.243 -3.651 8.538 1.00 93.50 227 VAL A N 1
ATOM 1809 C CA . VAL A 1 227 ? -27.917 -4.550 9.487 1.00 93.50 227 VAL A CA 1
ATOM 1810 C C . VAL A 1 227 ? -27.913 -3.982 10.912 1.00 93.50 227 VAL A C 1
ATOM 1812 O O . VAL A 1 227 ? -28.936 -4.007 11.589 1.00 93.50 227 VAL A O 1
ATOM 1815 N N . VAL A 1 228 ? -26.777 -3.448 11.372 1.00 94.75 228 VAL A N 1
ATOM 1816 C CA . VAL A 1 228 ? -26.679 -2.836 12.704 1.00 94.75 228 VAL A CA 1
ATOM 1817 C C . VAL A 1 228 ? -27.516 -1.560 12.780 1.00 94.75 228 VAL A C 1
ATOM 1819 O O . VAL A 1 228 ? -28.209 -1.360 13.771 1.00 94.75 228 VAL A O 1
ATOM 1822 N N . VAL A 1 229 ? -27.488 -0.713 11.748 1.00 93.81 229 VAL A N 1
ATOM 1823 C CA . VAL A 1 229 ? -28.313 0.506 11.696 1.00 93.81 229 VAL A CA 1
ATOM 1824 C C . VAL A 1 229 ? -29.802 0.163 11.727 1.00 93.81 229 VAL A C 1
ATOM 1826 O O . VAL A 1 229 ? -30.539 0.777 12.493 1.00 93.81 229 VAL A O 1
ATOM 1829 N N . ASP A 1 230 ? -30.234 -0.863 10.993 1.00 93.19 230 ASP A N 1
ATOM 1830 C CA . ASP A 1 230 ? -31.619 -1.343 11.015 1.00 93.19 230 ASP A CA 1
ATOM 1831 C C . ASP A 1 230 ? -32.036 -1.807 12.421 1.00 93.19 230 ASP A C 1
ATOM 1833 O O . ASP A 1 230 ? -33.144 -1.510 12.867 1.00 93.19 230 ASP A O 1
ATOM 1837 N N . TRP A 1 231 ? -31.152 -2.487 13.159 1.00 95.38 231 TRP A N 1
ATOM 1838 C CA . TRP A 1 231 ? -31.420 -2.885 14.546 1.00 95.38 231 TRP A CA 1
ATOM 1839 C C . TRP A 1 231 ? -31.510 -1.710 15.513 1.00 95.38 231 TRP A C 1
ATOM 1841 O O . TRP A 1 231 ? -32.346 -1.742 16.416 1.00 95.38 231 TRP A O 1
ATOM 1851 N N . ILE A 1 232 ? -30.680 -0.681 15.316 1.00 94.19 232 ILE A N 1
ATOM 1852 C CA . ILE A 1 232 ? -30.772 0.570 16.074 1.00 94.19 232 ILE A CA 1
ATOM 1853 C C . ILE A 1 232 ? -32.132 1.232 15.798 1.00 94.19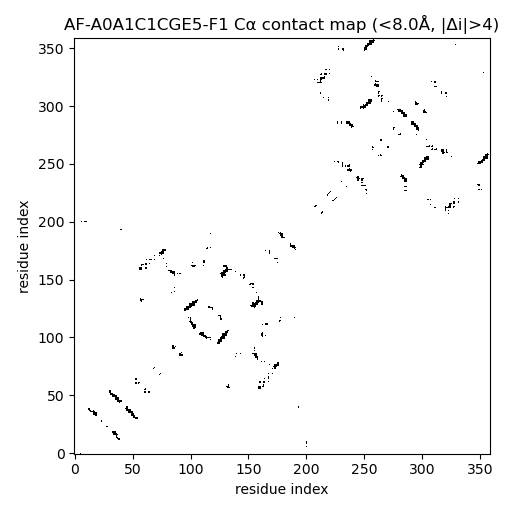 232 ILE A C 1
ATOM 1855 O O . ILE A 1 232 ? -32.837 1.577 16.743 1.00 94.19 232 ILE A O 1
ATOM 1859 N N . SER A 1 233 ? -32.541 1.338 14.527 1.00 93.25 233 SER A N 1
ATOM 1860 C CA . SER A 1 233 ? -33.844 1.898 14.124 1.00 93.25 233 SER A CA 1
ATOM 1861 C C . SER A 1 233 ? -35.029 1.145 14.733 1.00 93.25 233 SER A C 1
ATOM 1863 O O . SER A 1 233 ? -36.032 1.754 15.093 1.00 93.25 233 SER A O 1
ATOM 1865 N N . GLN A 1 234 ? -34.922 -0.180 14.855 1.00 94.06 234 GLN A N 1
ATOM 1866 C CA . GLN A 1 234 ? -35.960 -1.041 15.433 1.00 94.06 234 GLN A CA 1
ATOM 1867 C C . GLN A 1 234 ? -35.973 -1.034 16.972 1.00 94.06 234 GLN A C 1
ATOM 1869 O O . GLN A 1 234 ? -36.844 -1.664 17.570 1.00 94.06 234 GLN A O 1
ATOM 1874 N N . GLY A 1 235 ? -35.015 -0.364 17.625 1.00 93.50 235 GLY A N 1
ATOM 1875 C CA . GLY A 1 235 ? -34.904 -0.336 19.084 1.00 93.50 235 GLY A CA 1
ATOM 1876 C C . GLY A 1 235 ? -34.599 -1.706 19.695 1.00 93.50 235 GLY A C 1
ATOM 1877 O O . GLY A 1 235 ? -35.067 -2.009 20.798 1.00 93.50 235 GLY A O 1
ATOM 1878 N N . LEU A 1 236 ? -33.852 -2.562 18.982 1.00 91.81 236 LEU A N 1
ATOM 1879 C CA . LEU A 1 236 ? -33.472 -3.873 19.510 1.00 91.81 236 LEU A CA 1
ATOM 1880 C C . LEU A 1 236 ? -32.662 -3.733 20.810 1.00 91.81 236 LEU A C 1
ATOM 1882 O O . LEU A 1 236 ? -31.915 -2.770 20.977 1.00 91.81 236 LEU A O 1
ATOM 1886 N N . PRO A 1 237 ? -32.796 -4.678 21.758 1.00 89.88 237 PRO A N 1
ATOM 1887 C CA . PRO A 1 237 ? -32.098 -4.587 23.032 1.00 89.88 237 PRO A CA 1
ATOM 1888 C C . PRO A 1 237 ? -30.577 -4.614 22.841 1.00 89.88 237 PRO A C 1
ATOM 1890 O O . PRO A 1 237 ? -30.043 -5.427 22.084 1.00 89.88 237 PRO A O 1
ATOM 1893 N N . LEU A 1 238 ? -29.892 -3.739 23.580 1.00 94.31 238 LEU A N 1
ATOM 1894 C CA . LEU A 1 238 ? -28.442 -3.728 23.714 1.00 94.31 238 LEU A CA 1
ATOM 1895 C C . LEU A 1 238 ? -28.039 -4.420 25.023 1.00 94.31 238 LEU A C 1
ATOM 1897 O O . LEU A 1 238 ? -28.557 -4.094 26.094 1.00 94.31 238 LEU A O 1
ATOM 1901 N N . GLU A 1 239 ? -27.093 -5.350 24.943 1.00 94.44 239 GLU A N 1
ATOM 1902 C CA . GLU A 1 239 ? -26.569 -6.094 26.092 1.00 94.44 239 GLU A CA 1
ATOM 1903 C C . GLU A 1 239 ? -25.065 -5.845 26.23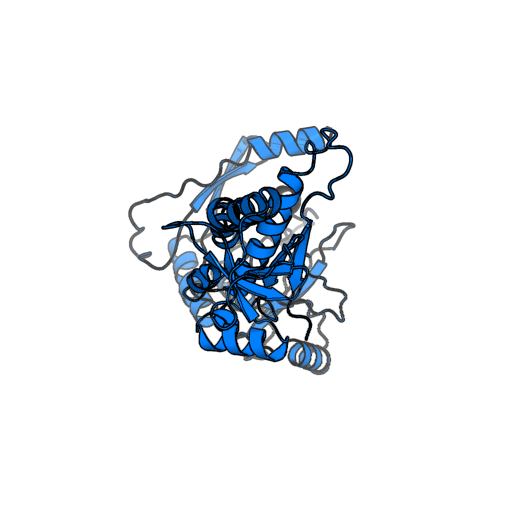6 1.00 94.44 239 GLU A C 1
ATOM 1905 O O . GLU A 1 239 ? -24.287 -6.186 25.347 1.00 94.44 239 GLU A O 1
ATOM 1910 N N . LEU A 1 240 ? -24.631 -5.260 27.351 1.00 93.25 240 LEU A N 1
ATOM 1911 C CA . LEU A 1 240 ? -23.213 -5.146 27.691 1.00 93.25 240 LEU A CA 1
ATOM 1912 C C . LEU A 1 240 ? -22.744 -6.485 28.238 1.00 93.25 240 LEU A C 1
ATOM 1914 O O . LEU A 1 240 ? -23.288 -6.964 29.234 1.00 93.25 240 LEU A O 1
ATOM 1918 N N . LEU A 1 241 ? -21.707 -7.064 27.630 1.00 91.19 241 LEU A N 1
ATOM 1919 C CA . LEU A 1 241 ? -21.297 -8.444 27.920 1.00 91.19 241 LEU A CA 1
ATOM 1920 C C . LEU A 1 241 ? -20.935 -8.685 29.398 1.00 91.19 241 LEU A C 1
ATOM 1922 O O . LEU A 1 241 ? -21.051 -9.810 29.867 1.00 91.19 241 LEU A O 1
ATOM 1926 N N . ASN A 1 242 ? -20.567 -7.631 30.139 1.00 90.62 242 ASN A N 1
ATOM 1927 C CA . ASN A 1 242 ? -20.192 -7.700 31.558 1.00 90.62 242 ASN A CA 1
ATOM 1928 C C . ASN A 1 242 ? -21.146 -6.956 32.514 1.00 90.62 242 ASN A C 1
ATOM 1930 O O . ASN A 1 242 ? -20.901 -6.946 33.717 1.00 90.62 242 ASN A O 1
ATOM 1934 N N . GLN A 1 243 ? -22.184 -6.280 32.009 1.00 91.94 243 GLN A N 1
ATOM 1935 C CA . GLN A 1 243 ? -23.076 -5.436 32.832 1.00 91.94 243 GLN A CA 1
ATOM 1936 C C . GLN A 1 243 ? -24.566 -5.740 32.620 1.00 91.94 243 GLN A C 1
ATOM 1938 O O . GLN A 1 243 ? -25.404 -5.239 33.364 1.00 91.94 243 GLN A O 1
ATOM 1943 N N . GLY A 1 244 ? -24.906 -6.581 31.640 1.00 89.88 244 GLY A N 1
ATOM 1944 C CA . GLY A 1 244 ? -26.286 -6.917 31.312 1.00 89.88 244 GLY A CA 1
ATOM 1945 C C . GLY A 1 244 ? -26.943 -5.893 30.387 1.00 89.88 244 GLY A C 1
ATOM 1946 O O . GLY A 1 244 ? -26.283 -5.190 29.619 1.00 89.88 244 GLY A O 1
ATOM 1947 N N . ARG A 1 245 ? -28.275 -5.860 30.402 1.00 86.69 245 ARG A N 1
ATOM 1948 C CA . ARG A 1 245 ? -29.077 -5.034 29.491 1.00 86.69 245 ARG A CA 1
ATOM 1949 C C . ARG A 1 245 ? -28.954 -3.547 29.837 1.00 86.69 245 ARG A C 1
ATOM 1951 O O . ARG A 1 245 ? -29.004 -3.183 31.006 1.00 86.69 245 ARG A O 1
ATOM 1958 N N . VAL A 1 246 ? -28.843 -2.700 28.815 1.00 89.38 246 VAL A N 1
ATOM 1959 C CA . VAL A 1 246 ? -28.856 -1.234 28.965 1.00 89.38 246 VAL A CA 1
ATOM 1960 C C . VAL A 1 246 ? -30.234 -0.699 28.599 1.00 89.38 246 VAL A C 1
ATOM 1962 O O . VAL A 1 246 ? -30.769 -1.056 27.550 1.00 89.38 246 VAL A O 1
ATOM 1965 N N . ASP A 1 247 ? -30.784 0.192 29.424 1.00 87.69 247 ASP A N 1
ATOM 1966 C CA . ASP A 1 247 ? -32.056 0.869 29.126 1.00 87.69 247 ASP A CA 1
ATOM 1967 C C . ASP A 1 247 ? -31.905 1.937 28.030 1.00 87.69 247 ASP A C 1
ATOM 1969 O O . ASP A 1 247 ? -32.836 2.230 27.281 1.00 87.69 247 ASP A O 1
ATOM 1973 N N . GLN A 1 248 ? -30.709 2.518 27.911 1.00 91.62 248 GLN A N 1
ATOM 1974 C CA . GLN A 1 248 ? -30.386 3.521 26.903 1.00 91.62 248 GLN A CA 1
ATOM 1975 C C . GLN A 1 248 ? -30.094 2.871 25.550 1.00 91.62 248 GLN A C 1
ATOM 1977 O O . GLN A 1 248 ? -29.078 2.198 25.373 1.00 91.62 248 GLN A O 1
ATOM 1982 N N . GLN A 1 249 ? -30.959 3.147 24.579 1.00 91.69 249 GLN A N 1
ATOM 1983 C CA . GLN A 1 249 ? -30.767 2.738 23.193 1.00 91.69 249 GLN A CA 1
ATOM 1984 C C . GLN A 1 249 ? -29.644 3.555 22.522 1.00 91.69 249 GLN A C 1
ATOM 1986 O O . GLN A 1 249 ? -29.549 4.770 22.747 1.00 91.69 249 GLN A O 1
ATOM 1991 N N . PRO A 1 250 ? -28.786 2.932 21.691 1.00 94.81 250 PRO A N 1
ATOM 1992 C CA . PRO A 1 250 ? -27.886 3.677 20.820 1.00 94.81 250 PRO A CA 1
ATOM 1993 C C . PRO A 1 250 ? -28.692 4.542 19.837 1.00 94.81 250 PRO A C 1
ATOM 1995 O O . PRO A 1 250 ? -29.767 4.168 19.390 1.00 94.81 250 PRO A O 1
ATOM 1998 N N . GLN A 1 251 ? -28.160 5.704 19.478 1.00 94.56 251 GLN A N 1
ATOM 1999 C CA . GLN A 1 251 ? -28.724 6.632 18.491 1.00 94.56 251 GLN A CA 1
ATOM 2000 C C . GLN A 1 251 ? -27.995 6.555 17.143 1.00 94.56 251 GLN A C 1
ATOM 2002 O O . GLN A 1 251 ? -28.333 7.271 16.201 1.00 94.56 251 GLN A O 1
ATOM 2007 N N . GLY A 1 252 ? -26.947 5.737 17.040 1.00 94.44 252 GLY A N 1
ATOM 2008 C CA . GLY A 1 252 ? -26.148 5.672 15.828 1.00 94.44 252 GLY A CA 1
ATOM 2009 C C . GLY A 1 252 ? -24.985 4.694 15.881 1.00 94.44 252 GLY A C 1
ATOM 2010 O O . GLY A 1 252 ? -24.656 4.124 16.925 1.00 94.44 252 GLY A O 1
ATOM 2011 N N . LEU A 1 253 ? -24.340 4.546 14.729 1.00 95.94 253 LEU A N 1
ATOM 2012 C CA . LEU A 1 253 ? -23.190 3.678 14.516 1.00 95.94 253 LEU A CA 1
ATOM 2013 C C . LEU A 1 253 ? -22.007 4.507 14.023 1.00 95.94 253 LEU A C 1
ATOM 2015 O O . LEU A 1 253 ? -22.128 5.268 13.066 1.00 95.94 253 LEU A O 1
ATOM 2019 N N . LYS A 1 254 ? -20.845 4.325 14.645 1.00 96.38 254 LYS A N 1
ATOM 2020 C CA . LYS A 1 254 ? -19.582 4.901 14.205 1.00 96.38 254 LYS A CA 1
ATOM 2021 C C . LYS A 1 254 ? -18.623 3.819 13.751 1.00 96.38 254 LYS A C 1
ATOM 2023 O O . LYS A 1 254 ? -18.342 2.889 14.500 1.00 96.38 254 LYS A O 1
ATOM 2028 N N . ILE A 1 255 ? -18.091 3.941 12.541 1.00 96.19 255 ILE A N 1
ATOM 2029 C CA . ILE A 1 255 ? -17.020 3.053 12.084 1.00 96.19 255 ILE A CA 1
ATOM 2030 C C . ILE A 1 255 ? -15.679 3.721 12.356 1.00 96.19 255 ILE A C 1
ATOM 2032 O O . ILE A 1 255 ? -15.469 4.882 11.992 1.00 96.19 255 ILE A O 1
ATOM 2036 N N . VAL A 1 256 ? -14.796 2.980 13.017 1.00 96.12 256 VAL A N 1
ATOM 2037 C CA . VAL A 1 256 ? -13.457 3.429 13.387 1.00 96.12 256 VAL A CA 1
ATOM 2038 C C . VAL A 1 256 ? -12.473 2.863 12.373 1.00 96.12 256 VAL A C 1
ATOM 2040 O O . VAL A 1 256 ? -12.371 1.649 12.218 1.00 96.12 256 VAL A O 1
ATOM 2043 N N . MET A 1 257 ? -11.798 3.741 11.634 1.00 96.31 257 MET A N 1
ATOM 2044 C CA . MET A 1 257 ? -10.741 3.352 10.693 1.00 96.31 257 MET A CA 1
ATOM 2045 C C . MET A 1 257 ? -9.380 3.350 11.400 1.00 96.31 257 MET A C 1
ATOM 2047 O O . MET A 1 257 ? -9.142 4.245 12.221 1.00 96.31 257 MET A O 1
ATOM 2051 N N . PRO A 1 258 ? -8.462 2.425 11.052 1.00 94.94 258 PRO A N 1
ATOM 2052 C CA . PRO A 1 258 ? -7.189 2.314 11.746 1.00 94.94 258 PRO A CA 1
ATOM 2053 C C . PRO A 1 258 ? -6.329 3.557 11.511 1.00 94.94 258 PRO A C 1
ATOM 2055 O O . PRO A 1 258 ? -6.363 4.161 10.430 1.00 94.94 258 PRO A O 1
ATOM 2058 N N . LYS A 1 259 ? -5.518 3.927 12.507 1.00 92.06 259 LYS A N 1
ATOM 2059 C CA . LYS A 1 259 ? -4.573 5.046 12.406 1.00 92.06 259 LYS A CA 1
ATOM 2060 C C . LYS A 1 259 ? -3.680 4.903 11.171 1.00 92.06 259 LYS A C 1
ATOM 2062 O O . LYS A 1 259 ? -3.153 3.828 10.880 1.00 92.06 259 LYS A O 1
ATOM 2067 N N . ASN A 1 260 ? -3.521 6.004 10.432 1.00 92.62 260 ASN A N 1
ATOM 2068 C CA . ASN A 1 260 ? -2.796 6.072 9.154 1.00 92.62 260 ASN A CA 1
ATOM 2069 C C . ASN A 1 260 ? -3.302 5.092 8.080 1.00 92.62 260 ASN A C 1
ATOM 2071 O O . ASN A 1 260 ? -2.577 4.800 7.132 1.00 92.62 260 ASN A O 1
ATOM 2075 N N . LEU A 1 261 ? -4.531 4.584 8.231 1.00 93.12 261 LEU A N 1
ATOM 2076 C CA . LEU A 1 261 ? -5.123 3.574 7.358 1.00 93.12 261 LEU A CA 1
ATOM 2077 C C . LEU A 1 261 ? -4.287 2.284 7.285 1.00 93.12 261 LEU A C 1
ATOM 2079 O O . LEU A 1 261 ? -4.362 1.587 6.282 1.00 93.12 261 LEU A O 1
ATOM 2083 N N . ASN A 1 262 ? -3.506 1.956 8.326 1.00 94.19 262 ASN A N 1
ATOM 2084 C CA . ASN A 1 262 ? -2.719 0.720 8.380 1.00 94.19 262 ASN A CA 1
ATOM 2085 C C . ASN A 1 262 ? -3.575 -0.450 8.921 1.00 94.19 262 ASN A C 1
ATOM 2087 O O . ASN A 1 262 ? -3.860 -0.474 10.123 1.00 94.19 262 ASN A O 1
ATOM 2091 N N . PRO A 1 263 ? -3.941 -1.454 8.096 1.00 94.25 263 PRO A N 1
ATOM 2092 C CA . PRO A 1 263 ? -4.746 -2.592 8.540 1.00 94.25 263 PRO A CA 1
ATOM 2093 C C . PRO A 1 263 ? -4.112 -3.440 9.650 1.00 94.25 263 PRO A C 1
ATOM 2095 O O . PRO A 1 263 ? -4.840 -4.104 10.383 1.00 94.25 263 PRO A O 1
ATOM 2098 N N . GLU A 1 264 ? -2.786 -3.405 9.835 1.00 93.50 264 GLU A N 1
ATOM 2099 C CA . GLU A 1 264 ? -2.090 -4.173 10.885 1.00 93.50 264 GLU A CA 1
ATOM 2100 C C . GLU A 1 264 ? -2.583 -3.811 12.289 1.00 93.50 264 GLU A C 1
ATOM 2102 O O . GLU A 1 264 ? -2.594 -4.644 13.198 1.00 93.50 264 GLU A O 1
ATOM 2107 N N . LYS A 1 265 ? -3.075 -2.578 12.464 1.00 92.56 265 LYS A N 1
ATOM 2108 C CA . LYS A 1 265 ? -3.667 -2.129 13.727 1.00 92.56 265 LYS A CA 1
ATOM 2109 C C . LYS A 1 265 ? -4.917 -2.919 14.110 1.00 92.56 265 LYS A C 1
ATOM 2111 O O . LYS A 1 265 ? -5.231 -2.963 15.291 1.00 92.56 265 LYS A O 1
ATOM 2116 N N . TYR A 1 266 ? -5.584 -3.584 13.165 1.00 94.00 266 TYR A N 1
ATOM 2117 C CA . TYR A 1 266 ? -6.748 -4.446 13.413 1.00 94.00 266 TYR A CA 1
ATOM 2118 C C . TYR A 1 266 ? -6.464 -5.941 13.216 1.00 94.00 266 TYR A C 1
ATOM 2120 O O . TYR A 1 266 ? -7.382 -6.756 13.366 1.00 94.00 266 TYR A O 1
ATOM 2128 N N . ALA A 1 267 ? -5.209 -6.319 12.936 1.00 90.56 267 ALA A N 1
ATOM 2129 C CA . ALA A 1 267 ? -4.805 -7.710 12.729 1.00 90.56 267 ALA A CA 1
ATOM 2130 C C . ALA A 1 267 ? -5.180 -8.597 13.927 1.00 90.56 267 ALA A C 1
ATOM 2132 O O . ALA A 1 267 ? -5.800 -9.652 13.765 1.00 90.56 267 ALA A O 1
ATOM 2133 N N . GLU A 1 268 ? -4.878 -8.119 15.134 1.00 91.44 268 GLU A N 1
ATOM 2134 C CA . GLU A 1 268 ? -5.098 -8.832 16.387 1.00 91.44 268 GLU A CA 1
ATOM 2135 C C . GLU A 1 268 ? -6.277 -8.246 17.167 1.00 91.44 268 GLU A C 1
ATOM 2137 O O . GLU A 1 268 ? -6.442 -7.029 17.272 1.00 91.44 268 GLU A O 1
ATOM 2142 N N . VAL A 1 269 ? -7.088 -9.117 17.778 1.00 90.44 269 VAL A N 1
ATOM 2143 C CA . VAL A 1 269 ? -8.223 -8.699 18.624 1.00 90.44 269 VAL A CA 1
ATOM 2144 C C . VAL A 1 269 ? -7.749 -7.839 19.799 1.00 90.44 269 VAL A C 1
ATOM 2146 O O . VAL A 1 269 ? -8.423 -6.876 20.162 1.00 90.44 269 VAL A O 1
ATOM 2149 N N . GLY A 1 270 ? -6.565 -8.140 20.346 1.00 93.38 270 GLY A N 1
ATOM 2150 C CA . GLY A 1 270 ? -5.965 -7.384 21.445 1.00 93.38 270 GLY A CA 1
ATOM 2151 C C . GLY A 1 270 ? -5.727 -5.912 21.106 1.00 93.38 270 GLY A C 1
ATOM 2152 O O . GLY A 1 270 ? -5.953 -5.054 21.953 1.00 93.38 270 GLY A O 1
ATOM 2153 N N . HIS A 1 271 ? -5.369 -5.587 19.859 1.00 93.06 271 HIS A N 1
ATOM 2154 C CA . HIS A 1 271 ? -5.188 -4.192 19.448 1.00 93.06 271 HIS A CA 1
ATOM 2155 C C . HIS A 1 271 ? -6.501 -3.407 19.494 1.00 93.06 271 HIS A C 1
ATOM 2157 O O . HIS A 1 271 ? -6.543 -2.316 20.059 1.00 93.06 271 HIS A O 1
ATOM 2163 N N . ILE A 1 272 ? -7.585 -3.981 18.964 1.00 95.56 272 ILE A N 1
ATOM 2164 C CA . ILE A 1 272 ? -8.913 -3.353 18.995 1.00 95.56 272 ILE A CA 1
ATOM 2165 C C . ILE A 1 272 ? -9.396 -3.200 20.440 1.00 95.56 272 ILE A C 1
ATOM 2167 O O . ILE A 1 272 ? -9.907 -2.143 20.806 1.00 95.56 272 ILE A O 1
ATOM 2171 N N . HIS A 1 273 ? -9.190 -4.220 21.277 1.00 95.69 273 HIS A N 1
ATOM 2172 C CA . HIS A 1 273 ? -9.556 -4.161 22.689 1.00 95.69 273 HIS A CA 1
ATOM 2173 C C . HIS A 1 273 ? -8.786 -3.060 23.436 1.00 95.69 273 HIS A C 1
ATOM 2175 O O . HIS A 1 273 ? -9.398 -2.277 24.159 1.00 95.69 273 HIS A O 1
ATOM 2181 N N . ASN A 1 274 ? -7.477 -2.928 23.204 1.00 95.19 274 ASN A N 1
ATOM 2182 C CA . ASN A 1 274 ? -6.660 -1.864 23.797 1.00 95.19 274 ASN A CA 1
ATOM 2183 C C . ASN A 1 274 ? -7.125 -0.467 23.358 1.00 95.19 274 ASN A C 1
ATOM 2185 O O . ASN A 1 274 ? -7.204 0.448 24.181 1.00 95.19 274 ASN A O 1
ATOM 2189 N N . ILE A 1 275 ? -7.475 -0.295 22.077 1.00 94.69 275 ILE A N 1
ATOM 2190 C CA . ILE A 1 275 ? -8.069 0.951 21.572 1.00 94.69 275 ILE A CA 1
ATOM 2191 C C . ILE A 1 275 ? -9.393 1.220 22.299 1.00 94.69 275 ILE A C 1
ATOM 2193 O O . ILE A 1 275 ? -9.571 2.289 22.878 1.00 94.69 275 ILE A O 1
ATOM 2197 N N . ALA A 1 276 ? -10.298 0.243 22.349 1.00 96.19 276 ALA A N 1
ATOM 2198 C CA . ALA A 1 276 ? -11.582 0.386 23.027 1.00 96.19 276 ALA A CA 1
ATOM 2199 C C . ALA A 1 276 ? -11.435 0.782 24.506 1.00 96.19 276 ALA A C 1
ATOM 2201 O O . ALA A 1 276 ? -12.091 1.728 24.943 1.00 96.19 276 ALA A O 1
ATOM 2202 N N . GLN A 1 277 ? -10.530 0.133 25.246 1.00 95.69 277 GLN A N 1
ATOM 2203 C CA . GLN A 1 277 ? -10.222 0.480 26.636 1.00 95.69 277 GLN A CA 1
ATOM 2204 C C . GLN A 1 277 ? -9.703 1.917 26.769 1.00 95.69 277 GLN A C 1
ATOM 2206 O O . GLN A 1 277 ? -10.191 2.669 27.612 1.00 95.69 277 GLN A O 1
ATOM 2211 N N . THR A 1 278 ? -8.773 2.326 25.899 1.00 96.00 278 THR A N 1
ATOM 2212 C CA . THR A 1 278 ? -8.193 3.684 25.890 1.00 96.00 278 THR A CA 1
ATOM 2213 C C . THR A 1 278 ? -9.269 4.763 25.724 1.00 96.00 278 THR A C 1
ATOM 2215 O O . THR A 1 278 ? -9.166 5.845 26.299 1.00 96.00 278 THR A O 1
ATOM 2218 N N . PHE A 1 279 ? -10.336 4.467 24.975 1.00 95.81 279 PHE A N 1
ATOM 2219 C CA . PHE A 1 279 ? -11.451 5.388 24.729 1.00 95.81 279 PHE A CA 1
ATOM 2220 C C . PHE A 1 279 ? -12.669 5.186 25.646 1.00 95.81 279 PHE A C 1
ATOM 2222 O O . PHE A 1 279 ? -13.700 5.845 25.448 1.00 95.81 279 PHE A O 1
ATOM 2229 N N . GLY A 1 280 ? -12.565 4.309 26.651 1.00 96.44 280 GLY A N 1
ATOM 2230 C CA . GLY A 1 280 ? -13.655 4.001 27.579 1.00 96.44 280 GLY A CA 1
ATOM 2231 C C . GLY A 1 280 ? -14.875 3.387 26.887 1.00 96.44 280 GLY A C 1
ATOM 2232 O O . GLY A 1 280 ? -16.009 3.698 27.252 1.00 96.44 280 GLY A O 1
ATOM 2233 N N . LEU A 1 281 ? -14.661 2.582 25.843 1.00 97.25 281 LEU A N 1
ATOM 2234 C CA . LEU A 1 281 ? -15.726 1.852 25.164 1.00 97.25 281 LEU A CA 1
ATOM 2235 C C . LEU A 1 281 ? -15.942 0.496 25.845 1.00 97.25 281 LEU A C 1
ATOM 2237 O O . LEU A 1 281 ? -14.986 -0.210 26.157 1.00 97.25 281 LEU A O 1
ATOM 2241 N N . THR A 1 282 ? -17.202 0.111 26.037 1.00 96.88 282 THR A N 1
ATOM 2242 C CA . THR A 1 282 ? -17.573 -1.169 26.663 1.00 96.88 282 THR A CA 1
ATOM 2243 C C . THR A 1 282 ? -18.016 -2.162 25.600 1.00 96.88 282 THR A C 1
ATOM 2245 O O . THR A 1 282 ? -18.721 -1.788 24.668 1.00 96.88 282 THR A O 1
ATOM 2248 N N . GLU A 1 283 ? -17.617 -3.426 25.712 1.00 97.31 283 GLU A N 1
ATOM 2249 C CA . GLU A 1 283 ? -18.058 -4.461 24.778 1.00 97.31 283 GLU A CA 1
ATOM 2250 C C . GLU A 1 283 ? -19.559 -4.737 24.944 1.00 97.31 283 GLU A C 1
ATOM 2252 O O . GLU A 1 283 ? -20.063 -4.960 26.049 1.00 97.31 283 GLU A O 1
ATOM 2257 N N . ALA A 1 284 ? -20.278 -4.692 23.831 1.00 97.19 284 ALA A N 1
ATOM 2258 C CA . ALA A 1 284 ? -21.721 -4.805 23.780 1.00 97.19 284 ALA A CA 1
ATOM 2259 C C . ALA A 1 284 ? -22.138 -5.720 22.637 1.00 97.19 284 ALA A C 1
ATOM 2261 O O . ALA A 1 284 ? -21.436 -5.858 21.635 1.00 97.19 284 ALA A O 1
ATOM 2262 N N . ALA A 1 285 ? -23.313 -6.311 22.761 1.00 96.56 285 ALA A N 1
ATOM 2263 C CA . ALA A 1 285 ? -23.924 -7.070 21.700 1.00 96.56 285 ALA A CA 1
ATOM 2264 C C . ALA A 1 285 ? -25.306 -6.527 21.357 1.00 96.56 285 ALA A C 1
ATOM 2266 O O . ALA A 1 285 ? -26.090 -6.175 22.238 1.00 96.56 285 ALA A O 1
ATOM 2267 N N . ILE A 1 286 ? -25.585 -6.483 20.059 1.00 95.75 286 ILE A N 1
ATOM 2268 C CA . ILE A 1 286 ? -26.857 -6.048 19.487 1.00 95.75 286 ILE A CA 1
ATOM 2269 C C . ILE A 1 286 ? -27.377 -7.119 18.522 1.00 95.75 286 ILE A C 1
ATOM 2271 O O . ILE A 1 286 ? -26.591 -7.820 17.872 1.00 95.75 286 ILE A O 1
ATOM 2275 N N . GLY A 1 287 ? -28.701 -7.249 18.437 1.00 93.31 287 GLY A N 1
ATOM 2276 C CA . GLY A 1 287 ? -29.383 -8.231 17.595 1.00 93.31 287 GLY A CA 1
ATOM 2277 C C . GLY A 1 287 ? -29.764 -9.512 18.341 1.00 93.31 287 GLY A C 1
ATOM 2278 O O . GLY A 1 287 ? -29.441 -9.698 19.511 1.00 93.31 287 GLY A O 1
ATOM 2279 N N . ASN A 1 288 ? -30.457 -10.411 17.640 1.00 88.88 288 ASN A N 1
ATOM 2280 C CA . ASN A 1 288 ? -31.036 -11.627 18.216 1.00 88.88 288 ASN A CA 1
ATOM 2281 C C . ASN A 1 288 ? -30.431 -12.900 17.597 1.00 88.88 288 ASN A C 1
ATOM 2283 O O . ASN A 1 288 ? -30.103 -12.939 16.407 1.00 88.88 288 ASN A O 1
ATOM 2287 N N . GLY A 1 289 ? -30.334 -13.966 18.399 1.00 88.75 289 GLY A N 1
ATOM 2288 C CA . GLY A 1 289 ? -29.965 -15.314 17.948 1.00 88.75 289 GLY A CA 1
ATOM 2289 C C . GLY A 1 289 ? -28.623 -15.382 17.207 1.00 88.75 289 GLY A C 1
ATOM 2290 O O . GLY A 1 289 ? -27.640 -14.762 17.608 1.00 88.75 289 GLY A O 1
ATOM 2291 N N . SER A 1 290 ? -28.591 -16.114 16.091 1.00 87.75 290 SER A N 1
ATOM 2292 C CA . SER A 1 290 ? -27.414 -16.280 15.217 1.00 87.75 290 SER A CA 1
ATOM 2293 C C . SER A 1 290 ? -26.943 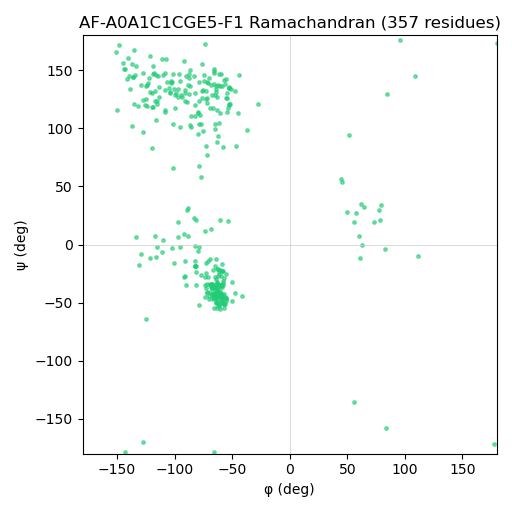-14.989 14.541 1.00 87.75 290 SER A C 1
ATOM 2295 O O . SER A 1 290 ? -25.854 -14.944 13.964 1.00 87.75 290 SER A O 1
ATOM 2297 N N . HIS A 1 291 ? -27.755 -13.934 14.581 1.00 87.19 291 HIS A N 1
ATOM 2298 C CA . HIS A 1 291 ? -27.411 -12.648 13.998 1.00 87.19 291 HIS A CA 1
ATOM 2299 C C . HIS A 1 291 ? -26.816 -11.681 15.018 1.00 87.19 291 HIS A C 1
ATOM 2301 O O . HIS A 1 291 ? -26.379 -10.618 14.607 1.00 87.19 291 HIS A O 1
ATOM 2307 N N . ARG A 1 292 ? -26.698 -12.042 16.302 1.00 92.81 292 ARG A N 1
ATOM 2308 C CA . ARG A 1 292 ? -26.043 -11.199 17.313 1.00 92.81 292 ARG A CA 1
ATOM 2309 C C . ARG A 1 292 ? -24.650 -10.749 16.830 1.00 92.81 292 ARG A C 1
ATOM 2311 O O . ARG A 1 292 ? -23.878 -11.537 16.271 1.00 92.81 292 ARG A O 1
ATOM 2318 N N . ARG A 1 293 ? -24.341 -9.458 16.980 1.00 94.12 293 ARG A N 1
ATOM 2319 C CA . ARG A 1 293 ? -23.037 -8.864 16.637 1.00 94.12 293 ARG A CA 1
ATOM 2320 C C . ARG A 1 293 ? -22.412 -8.255 17.875 1.00 94.12 293 ARG A C 1
ATOM 2322 O O . ARG A 1 293 ? -23.060 -7.469 18.558 1.00 94.12 293 ARG A O 1
ATOM 2329 N N . THR A 1 294 ? -21.151 -8.591 18.113 1.00 95.06 294 THR A N 1
ATOM 2330 C CA . THR A 1 294 ? -20.342 -7.975 19.163 1.00 95.06 294 THR A CA 1
ATOM 2331 C C . THR A 1 294 ? -19.669 -6.720 18.626 1.00 95.06 294 THR A C 1
ATOM 2333 O O . THR A 1 294 ? -19.065 -6.732 17.551 1.00 95.06 294 THR A O 1
ATOM 2336 N N . MET A 1 295 ? -19.813 -5.629 19.362 1.00 96.19 295 MET A N 1
ATOM 2337 C CA . MET A 1 295 ? -19.337 -4.292 19.033 1.00 96.19 295 MET A CA 1
ATOM 2338 C C . MET A 1 295 ? -18.866 -3.598 20.309 1.00 96.19 295 MET A C 1
ATOM 2340 O O . MET A 1 295 ? -18.930 -4.162 21.399 1.00 96.19 295 MET A O 1
ATOM 2344 N N . TYR A 1 296 ? -18.425 -2.353 20.185 1.00 97.69 296 TYR A N 1
ATOM 2345 C CA . TYR A 1 296 ? -18.143 -1.516 21.342 1.00 97.69 296 TYR A CA 1
ATOM 2346 C C . TYR A 1 296 ? -19.203 -0.429 21.480 1.00 97.69 296 TYR A C 1
ATOM 2348 O O . TYR A 1 296 ? -19.743 0.053 20.488 1.00 97.69 296 TYR A O 1
ATOM 2356 N N . TYR A 1 297 ? -19.514 -0.038 22.705 1.00 97.62 297 TYR A N 1
ATOM 2357 C CA . TYR A 1 297 ? -20.566 0.912 23.026 1.00 97.62 297 TYR A CA 1
ATOM 2358 C C . TYR A 1 297 ? -20.040 2.009 23.941 1.00 97.62 297 TYR A C 1
ATOM 2360 O O . TYR A 1 297 ? -19.332 1.753 24.917 1.00 97.62 297 TYR A O 1
ATOM 2368 N N . ARG A 1 298 ? -20.437 3.241 23.628 1.00 96.00 298 ARG A N 1
ATOM 2369 C CA . ARG A 1 298 ? -20.366 4.390 24.526 1.00 96.00 298 ARG A CA 1
ATOM 2370 C C . ARG A 1 298 ? -21.504 5.319 24.149 1.00 96.00 298 ARG A C 1
ATOM 2372 O O . ARG A 1 298 ? -21.513 5.842 23.034 1.00 96.00 298 ARG A O 1
ATOM 2379 N N . HIS A 1 299 ? -22.451 5.508 25.066 1.00 94.94 299 HIS A N 1
ATOM 2380 C CA . HIS A 1 299 ? -23.652 6.296 24.807 1.00 94.94 299 HIS A CA 1
ATOM 2381 C C . HIS A 1 299 ? -23.311 7.649 24.137 1.00 94.94 299 HIS A C 1
ATOM 2383 O O . HIS A 1 299 ? -22.402 8.340 24.609 1.00 94.94 299 HIS A O 1
ATOM 2389 N N . PRO A 1 300 ? -23.998 8.040 23.045 1.00 95.69 300 PRO A N 1
ATOM 2390 C CA . PRO A 1 300 ? -25.134 7.361 22.417 1.00 95.69 300 PRO A CA 1
ATOM 2391 C C . PRO A 1 300 ? -24.769 6.470 21.210 1.00 95.69 300 PRO A C 1
ATOM 2393 O O . PRO A 1 300 ? -25.637 6.189 20.395 1.00 95.69 300 PRO A O 1
ATOM 2396 N N . TYR A 1 301 ? -23.519 6.035 21.029 1.00 97.31 301 TYR A N 1
ATOM 2397 C CA . TYR A 1 301 ? -23.083 5.362 19.795 1.00 97.31 301 TYR A CA 1
ATOM 2398 C C . TYR A 1 301 ? -22.593 3.927 20.008 1.00 97.31 301 TYR A C 1
ATOM 2400 O O . TYR A 1 301 ? -21.937 3.606 21.003 1.00 97.31 301 TYR A O 1
ATOM 2408 N N . LEU A 1 302 ? -22.844 3.086 19.003 1.00 97.25 302 LEU A N 1
ATOM 2409 C CA . LEU A 1 302 ? -22.085 1.860 18.767 1.00 97.25 302 LEU A CA 1
ATOM 2410 C C . LEU A 1 302 ? -20.852 2.155 17.914 1.00 97.25 302 LEU A C 1
ATOM 2412 O O . LEU A 1 302 ? -20.866 3.056 17.081 1.00 97.25 302 LEU A O 1
ATOM 2416 N N . PHE A 1 303 ? -19.794 1.378 18.109 1.00 97.81 303 PHE A N 1
ATOM 2417 C CA . PHE A 1 303 ? -18.505 1.517 17.445 1.00 97.81 303 PHE A CA 1
ATOM 2418 C C . PHE A 1 303 ? -18.126 0.194 16.777 1.00 97.81 303 PHE A C 1
ATOM 2420 O O . PHE A 1 303 ? -18.019 -0.846 17.434 1.00 97.81 303 PHE A O 1
ATOM 2427 N N . GLY A 1 304 ? -17.946 0.238 15.458 1.00 96.50 304 GLY A N 1
ATOM 2428 C CA . GLY A 1 304 ? -17.532 -0.892 14.633 1.00 96.50 304 GLY A CA 1
ATOM 2429 C C . GLY A 1 304 ? -16.103 -0.728 14.131 1.00 96.50 304 GLY A C 1
ATOM 2430 O O . GLY A 1 304 ? -15.750 0.316 13.589 1.00 96.50 304 GLY A O 1
ATOM 2431 N N . PHE A 1 305 ? -15.304 -1.782 14.266 1.00 96.75 305 PHE A N 1
ATOM 2432 C CA . PHE A 1 305 ? -13.937 -1.851 13.753 1.00 96.75 305 PHE A CA 1
ATOM 2433 C C . PHE A 1 305 ? -13.922 -2.813 12.552 1.00 96.75 305 PHE A C 1
ATOM 2435 O O . PHE A 1 305 ? -14.198 -4.003 12.737 1.00 96.75 305 PHE A O 1
ATOM 2442 N N . PRO A 1 306 ? -13.646 -2.349 11.318 1.00 96.19 306 PRO A N 1
ATOM 2443 C CA . PRO A 1 306 ? -13.726 -3.148 10.099 1.00 96.19 306 PRO A CA 1
ATOM 2444 C C . PRO A 1 306 ? -12.592 -4.179 10.016 1.00 96.19 306 PRO A C 1
ATOM 2446 O O . PRO A 1 306 ? -11.655 -4.048 9.231 1.00 96.19 306 PRO A O 1
ATOM 2449 N N . ARG A 1 307 ? -12.707 -5.275 10.776 1.00 94.94 307 ARG A N 1
ATOM 2450 C CA . ARG A 1 307 ? -11.753 -6.404 10.766 1.00 94.94 307 ARG A CA 1
ATOM 2451 C C . ARG A 1 307 ? -11.592 -7.059 9.392 1.00 94.94 307 ARG A C 1
ATOM 2453 O O . ARG A 1 307 ? -10.611 -7.755 9.158 1.00 94.94 307 ARG A O 1
ATOM 2460 N N . THR A 1 308 ? -12.514 -6.810 8.459 1.00 94.50 308 THR A N 1
ATOM 2461 C CA . THR A 1 308 ? -12.372 -7.233 7.057 1.00 94.50 308 THR A CA 1
ATOM 2462 C C . THR A 1 308 ? -11.123 -6.654 6.386 1.00 94.50 308 THR A C 1
ATOM 2464 O O . THR A 1 308 ? -10.629 -7.251 5.430 1.00 94.50 308 THR A O 1
ATOM 2467 N N . LEU A 1 309 ? -10.582 -5.535 6.889 1.00 95.31 309 LEU A N 1
ATOM 2468 C CA . LEU A 1 309 ? -9.324 -4.961 6.409 1.00 95.31 309 LEU A CA 1
ATOM 2469 C C . LEU A 1 309 ? -8.131 -5.904 6.622 1.00 95.31 309 LEU A C 1
ATOM 2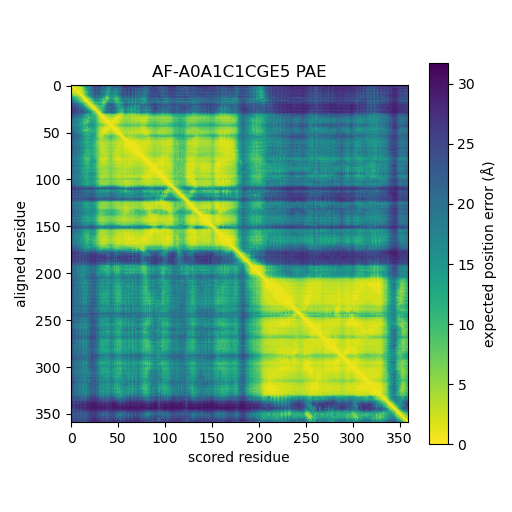471 O O . LEU A 1 309 ? -7.158 -5.799 5.887 1.00 95.31 309 LEU A O 1
ATOM 2475 N N . ASN A 1 310 ? -8.217 -6.881 7.533 1.00 93.94 310 ASN A N 1
ATOM 2476 C CA . ASN A 1 310 ? -7.152 -7.870 7.745 1.00 93.94 310 ASN A CA 1
ATOM 2477 C C . ASN A 1 310 ? -6.879 -8.707 6.485 1.00 93.94 310 ASN A C 1
ATOM 2479 O O . ASN A 1 310 ? -5.762 -9.175 6.289 1.00 93.94 310 ASN A O 1
ATOM 2483 N N . SER A 1 311 ? -7.867 -8.849 5.594 1.00 93.56 311 SER A N 1
ATOM 2484 C CA . SER A 1 311 ? -7.680 -9.506 4.292 1.00 93.56 311 SER A CA 1
ATOM 2485 C C . SER A 1 311 ? -6.726 -8.752 3.355 1.00 93.56 311 SER A C 1
ATOM 2487 O O . SER A 1 311 ? -6.191 -9.350 2.426 1.00 93.56 311 SER A O 1
ATOM 2489 N N . LEU A 1 312 ? -6.474 -7.464 3.614 1.00 93.06 312 LEU A N 1
ATOM 2490 C CA . LEU A 1 312 ? -5.549 -6.637 2.841 1.00 93.06 312 LEU A CA 1
ATOM 2491 C C . LEU A 1 312 ? -4.086 -6.827 3.262 1.00 93.06 312 LEU A C 1
ATOM 2493 O O . LEU A 1 312 ? -3.204 -6.411 2.522 1.00 93.06 312 LEU A O 1
ATOM 2497 N N . LEU A 1 313 ? -3.806 -7.451 4.414 1.00 92.25 313 LEU A N 1
ATOM 2498 C CA . LEU A 1 313 ? -2.441 -7.589 4.950 1.00 92.25 313 LEU A CA 1
ATOM 2499 C C . LEU A 1 313 ? -1.506 -8.401 4.049 1.00 92.25 313 LEU A C 1
ATOM 2501 O O . LEU A 1 313 ? -0.299 -8.196 4.064 1.00 92.25 313 LEU A O 1
ATOM 2505 N N . VAL A 1 314 ? -2.062 -9.308 3.248 1.00 90.88 314 VAL A N 1
ATOM 2506 C CA . VAL A 1 314 ? -1.298 -10.119 2.289 1.00 90.88 314 VAL A CA 1
ATOM 2507 C C . VAL A 1 314 ? -1.022 -9.387 0.971 1.00 90.88 314 VAL A C 1
ATOM 2509 O O . VAL A 1 314 ? -0.406 -9.957 0.073 1.00 90.88 314 VAL A O 1
ATOM 2512 N N . MET A 1 315 ? -1.509 -8.152 0.821 1.00 86.94 315 MET A N 1
ATOM 2513 C CA . MET A 1 315 ? -1.396 -7.376 -0.409 1.00 86.94 315 MET A CA 1
ATOM 2514 C C . MET A 1 315 ? -0.322 -6.296 -0.313 1.00 86.94 315 MET A C 1
ATOM 2516 O O . MET A 1 315 ? -0.227 -5.564 0.672 1.00 86.94 315 MET A O 1
ATOM 2520 N N . GLU A 1 316 ? 0.410 -6.107 -1.407 1.00 82.50 316 GLU A N 1
ATOM 2521 C CA . GLU A 1 316 ? 1.202 -4.896 -1.599 1.00 82.50 316 GLU A CA 1
ATOM 2522 C C . GLU A 1 316 ? 0.262 -3.679 -1.684 1.00 82.50 316 GLU A C 1
ATOM 2524 O O . GLU A 1 316 ? -0.757 -3.703 -2.380 1.00 82.50 316 GLU A O 1
ATOM 2529 N N . GLY A 1 317 ? 0.567 -2.618 -0.932 1.00 87.75 317 GLY A N 1
ATOM 2530 C CA . GLY A 1 317 ? -0.279 -1.423 -0.875 1.00 87.75 317 GLY A CA 1
ATOM 2531 C C . GLY A 1 317 ? -1.532 -1.561 0.001 1.00 87.75 317 GLY A C 1
ATOM 2532 O O . GLY A 1 317 ? -2.528 -0.884 -0.259 1.00 87.75 317 GLY A O 1
ATOM 2533 N N . ALA A 1 318 ? -1.501 -2.389 1.052 1.00 92.44 318 ALA A N 1
ATOM 2534 C CA . ALA A 1 318 ? -2.611 -2.569 1.997 1.00 92.44 318 ALA A CA 1
ATOM 2535 C C . ALA A 1 318 ? -3.220 -1.241 2.500 1.00 92.44 318 ALA A C 1
ATOM 2537 O O . ALA A 1 318 ? -4.442 -1.093 2.524 1.00 92.44 318 ALA A O 1
ATOM 2538 N N . SER A 1 319 ? -2.391 -0.239 2.819 1.00 92.75 319 SER A N 1
ATOM 2539 C CA . SER A 1 319 ? -2.859 1.086 3.258 1.00 92.75 319 SER A CA 1
ATOM 2540 C C . SER A 1 319 ? -3.595 1.867 2.162 1.00 92.75 319 SER A C 1
ATOM 2542 O O . SER A 1 319 ? -4.571 2.560 2.445 1.00 92.75 319 SER A O 1
ATOM 2544 N N . TYR A 1 320 ? -3.179 1.732 0.896 1.00 91.62 320 TYR A N 1
ATOM 2545 C CA . TYR A 1 320 ? -3.915 2.298 -0.240 1.00 91.62 320 TYR A CA 1
ATOM 2546 C C . TYR A 1 320 ? -5.267 1.600 -0.408 1.00 91.62 320 TYR A C 1
ATOM 2548 O O . TYR A 1 320 ? -6.293 2.261 -0.541 1.00 91.62 320 TYR A O 1
ATOM 2556 N N . GLN A 1 321 ? -5.307 0.270 -0.312 1.00 95.06 321 GLN A N 1
ATOM 2557 C CA . GLN A 1 321 ? -6.569 -0.470 -0.379 1.00 95.06 321 GLN A CA 1
ATOM 2558 C C . GLN A 1 321 ? -7.504 -0.116 0.792 1.00 95.06 321 GLN A C 1
ATOM 2560 O O . GLN A 1 321 ? -8.714 -0.016 0.599 1.00 95.06 321 GLN A O 1
ATOM 2565 N N . ALA A 1 322 ? -6.967 0.161 1.985 1.00 96.38 322 ALA A N 1
ATOM 2566 C CA . ALA A 1 322 ? -7.738 0.662 3.123 1.00 96.38 322 ALA A CA 1
ATOM 2567 C C . ALA A 1 322 ? -8.274 2.090 2.898 1.00 96.38 322 ALA A C 1
ATOM 2569 O O . ALA A 1 322 ? -9.387 2.397 3.326 1.00 96.38 322 ALA A O 1
ATOM 2570 N N . LEU A 1 323 ? -7.531 2.948 2.187 1.00 94.44 323 LEU A N 1
ATOM 2571 C CA . LEU A 1 323 ? -8.016 4.257 1.734 1.00 94.44 323 LEU A CA 1
ATOM 2572 C C . LEU A 1 323 ? -9.170 4.116 0.736 1.00 94.44 323 LEU A C 1
ATOM 2574 O O . LEU A 1 323 ? -10.183 4.801 0.879 1.00 94.44 323 LEU A O 1
ATOM 2578 N N . VAL A 1 324 ? -9.037 3.223 -0.250 1.00 92.69 324 VAL A N 1
ATOM 2579 C CA . VAL A 1 324 ? -10.117 2.942 -1.207 1.00 92.69 324 VAL A CA 1
ATOM 2580 C C . VAL A 1 324 ? -11.342 2.391 -0.472 1.00 92.69 324 VAL A C 1
ATOM 2582 O O . VAL A 1 324 ? -12.455 2.844 -0.723 1.00 92.69 324 VAL A O 1
ATOM 2585 N N . PHE A 1 325 ? -11.152 1.487 0.495 1.00 96.12 325 PHE A N 1
ATOM 2586 C CA . PHE A 1 325 ? -12.229 0.993 1.356 1.00 96.12 325 PHE A CA 1
ATOM 2587 C C . PHE A 1 325 ? -12.934 2.132 2.114 1.00 96.12 325 PHE A C 1
ATOM 2589 O O . PHE A 1 325 ? -14.154 2.235 2.027 1.00 96.12 325 PHE A O 1
ATOM 2596 N N . ASP A 1 326 ? -12.191 3.017 2.798 1.00 95.31 326 ASP A N 1
ATOM 2597 C CA . ASP A 1 326 ? -12.737 4.193 3.512 1.00 95.31 326 ASP A CA 1
ATOM 2598 C C . ASP A 1 326 ? -13.567 5.078 2.570 1.00 95.31 326 ASP A C 1
ATOM 2600 O O . ASP A 1 326 ? -14.687 5.478 2.891 1.00 95.31 326 ASP A O 1
ATOM 2604 N N . LYS A 1 327 ? -13.038 5.346 1.371 1.00 93.81 327 LYS A N 1
ATOM 2605 C CA . LYS A 1 327 ? -13.703 6.167 0.354 1.00 93.81 327 LYS A CA 1
ATOM 2606 C C . LYS A 1 327 ? -15.014 5.537 -0.121 1.00 93.81 327 LYS A C 1
ATOM 2608 O O . LYS A 1 327 ? -16.040 6.211 -0.126 1.00 93.81 327 LYS A O 1
ATOM 2613 N N . PHE A 1 328 ? -15.003 4.256 -0.488 1.00 93.31 328 PHE A N 1
ATOM 2614 C CA . PHE A 1 328 ? -16.195 3.560 -0.987 1.00 93.31 328 PHE A CA 1
ATOM 2615 C C . PHE A 1 328 ? -17.246 3.334 0.092 1.00 93.31 328 PHE A C 1
ATOM 2617 O O . PHE A 1 328 ? -18.442 3.396 -0.187 1.00 93.31 328 PHE A O 1
ATOM 2624 N N . LEU A 1 329 ? -16.815 3.114 1.330 1.00 92.75 329 LEU A N 1
ATOM 2625 C CA . LEU A 1 329 ? -17.727 2.919 2.440 1.00 92.75 329 LEU A CA 1
ATOM 2626 C C . LEU A 1 329 ? -18.493 4.214 2.780 1.00 92.75 329 LEU A C 1
ATOM 2628 O O . LEU A 1 329 ? -19.694 4.158 3.033 1.00 92.75 329 LEU A O 1
ATOM 2632 N N . LYS A 1 330 ? -17.840 5.380 2.662 1.00 90.12 330 LYS A N 1
ATOM 2633 C CA . LYS A 1 330 ? -18.486 6.706 2.746 1.00 90.12 330 LYS A CA 1
ATOM 2634 C C . LYS A 1 330 ? -19.405 7.010 1.560 1.00 90.12 330 LYS A C 1
ATOM 2636 O O . LYS A 1 330 ? -20.437 7.646 1.736 1.00 90.12 330 LYS A O 1
ATOM 2641 N N . LEU A 1 331 ? -19.072 6.548 0.350 1.00 84.81 331 LEU A N 1
ATOM 2642 C CA . LEU A 1 331 ? -19.959 6.689 -0.817 1.00 84.81 331 LEU A CA 1
ATOM 2643 C C . LEU A 1 331 ? -21.241 5.856 -0.677 1.00 84.81 331 LEU A C 1
ATOM 2645 O O . LEU A 1 331 ? -22.300 6.296 -1.119 1.00 84.81 331 LEU A O 1
ATOM 2649 N N . GLY A 1 332 ? -21.160 4.678 -0.048 1.00 71.38 332 GLY A N 1
ATOM 2650 C CA . GLY A 1 332 ? -22.327 3.835 0.229 1.00 71.38 332 GLY A CA 1
ATOM 2651 C C . GLY A 1 332 ? -23.396 4.536 1.074 1.00 71.38 332 GLY A C 1
ATOM 2652 O O . GLY A 1 332 ? -24.581 4.302 0.864 1.00 71.38 332 GLY A O 1
ATOM 2653 N N . GLU A 1 333 ? -22.989 5.445 1.965 1.00 61.22 333 GLU A N 1
ATOM 2654 C CA . GLU A 1 333 ? -23.899 6.301 2.733 1.00 61.22 333 GLU A CA 1
ATOM 2655 C C . GLU A 1 333 ? -24.640 7.294 1.825 1.00 61.22 333 GLU A C 1
ATOM 2657 O O . GLU A 1 333 ? -25.865 7.387 1.873 1.00 61.22 333 GLU A O 1
ATOM 2662 N N . ILE A 1 334 ? -23.914 7.959 0.920 1.00 57.53 334 ILE A N 1
ATOM 2663 C CA . ILE A 1 334 ? -24.484 8.941 -0.017 1.00 57.53 334 ILE A CA 1
ATOM 2664 C C . ILE A 1 334 ? -25.520 8.290 -0.940 1.00 57.53 334 ILE A C 1
ATOM 2666 O O . ILE A 1 334 ? -26.542 8.899 -1.250 1.00 57.53 334 ILE A O 1
ATOM 2670 N N . LEU A 1 335 ? -25.291 7.039 -1.348 1.00 51.47 335 LEU A N 1
ATOM 2671 C CA . LEU A 1 335 ? -26.220 6.311 -2.213 1.00 51.47 335 LEU A CA 1
ATOM 2672 C C . LEU A 1 335 ? -27.544 5.931 -1.525 1.00 51.47 335 LEU A C 1
ATOM 2674 O O . LEU A 1 335 ? -28.473 5.549 -2.230 1.00 51.47 335 LEU A O 1
ATOM 2678 N N . GLN A 1 336 ? -27.664 6.050 -0.196 1.00 56.09 336 GLN A N 1
ATOM 2679 C CA . GLN A 1 336 ? -28.910 5.757 0.533 1.00 56.09 336 GLN A CA 1
ATOM 2680 C C . GLN A 1 336 ? -29.605 6.989 1.138 1.00 56.09 336 GLN A C 1
ATOM 2682 O O . GLN A 1 336 ? -30.734 6.874 1.610 1.00 56.09 336 GLN A O 1
ATOM 2687 N N . SER A 1 337 ? -28.995 8.178 1.093 1.00 52.75 337 SER A N 1
ATOM 2688 C CA . SER A 1 337 ? -29.585 9.412 1.640 1.00 52.75 337 SER A CA 1
ATOM 2689 C C . SER A 1 337 ? -30.500 10.277 0.737 1.00 52.75 337 SER A C 1
ATOM 2691 O O . SER A 1 337 ? -30.880 11.340 1.225 1.00 52.75 337 SER A O 1
ATOM 2693 N N . PRO A 1 338 ? -30.931 9.924 -0.498 1.00 41.03 338 PRO A N 1
ATOM 2694 C CA . PRO A 1 338 ? -31.886 10.789 -1.214 1.00 41.03 338 PRO A CA 1
ATOM 2695 C C . PRO A 1 338 ? -33.374 10.638 -0.831 1.00 41.03 338 PRO A C 1
ATOM 2697 O O . PRO A 1 338 ? -34.140 11.540 -1.145 1.00 41.03 338 PRO A O 1
ATOM 2700 N N . GLU A 1 339 ? -33.817 9.540 -0.195 1.00 46.34 339 GLU A N 1
ATOM 2701 C CA . GLU A 1 339 ? -35.266 9.209 -0.121 1.00 46.34 339 GLU A CA 1
ATOM 2702 C C . GLU A 1 339 ? -35.814 8.801 1.265 1.00 46.34 339 GLU A C 1
ATOM 2704 O O . GLU A 1 339 ? -36.993 8.481 1.391 1.00 46.34 339 GLU A O 1
ATOM 2709 N N . LEU A 1 340 ? -35.029 8.881 2.346 1.00 43.28 340 LEU A N 1
ATOM 2710 C CA . LEU A 1 340 ? -35.524 8.630 3.717 1.00 43.28 340 LEU A CA 1
ATOM 2711 C C . LEU A 1 340 ? -36.202 9.856 4.374 1.00 43.28 340 LEU A C 1
ATOM 2713 O O . LEU A 1 340 ? -36.338 9.921 5.593 1.00 43.28 340 LEU A O 1
ATOM 2717 N N . GLU A 1 341 ? -36.687 10.801 3.565 1.00 34.66 341 GLU A N 1
ATOM 2718 C CA . GLU A 1 341 ? -37.510 11.950 3.980 1.00 34.66 341 GLU A CA 1
ATOM 2719 C C . GLU A 1 341 ? -39.023 11.621 3.979 1.00 34.66 341 GLU A C 1
ATOM 2721 O O . GLU A 1 341 ? -39.876 12.479 3.751 1.00 34.66 341 GLU A O 1
ATOM 2726 N N . VAL A 1 342 ? -39.387 10.363 4.260 1.00 37.94 342 VAL A N 1
ATOM 2727 C CA . VAL A 1 342 ? -40.773 10.003 4.588 1.00 37.94 342 VAL A CA 1
ATOM 2728 C C . VAL A 1 342 ? -41.007 10.302 6.065 1.00 37.94 342 VAL A C 1
ATOM 2730 O O . VAL A 1 342 ? -40.459 9.662 6.958 1.00 37.94 342 VAL A O 1
ATOM 2733 N N . GLN A 1 343 ? -41.826 11.326 6.283 1.00 30.11 343 GLN A N 1
ATOM 2734 C CA . GLN A 1 343 ? -42.331 11.838 7.551 1.00 30.11 343 GLN A CA 1
ATOM 2735 C C . GLN A 1 343 ? -42.639 10.739 8.589 1.00 30.11 343 GLN A C 1
ATOM 2737 O O . GLN A 1 343 ? -43.736 10.187 8.619 1.00 30.11 343 GLN A O 1
ATOM 2742 N N . HIS A 1 344 ? -41.715 10.503 9.522 1.00 39.69 344 HIS A N 1
ATOM 2743 C CA . HIS A 1 344 ? -42.069 10.043 10.862 1.00 39.69 344 HIS A CA 1
ATOM 2744 C C . HIS A 1 344 ? -42.010 11.238 11.809 1.00 39.69 344 HIS A C 1
ATOM 2746 O O . HIS A 1 344 ? -40.943 11.717 12.196 1.00 39.69 344 HIS A O 1
ATOM 2752 N N . ALA A 1 345 ? -43.192 11.739 12.164 1.00 37.50 345 ALA A N 1
ATOM 2753 C CA . ALA A 1 345 ? -43.353 12.676 13.259 1.00 37.50 345 ALA A CA 1
ATOM 2754 C C . ALA A 1 345 ? -42.748 12.057 14.538 1.00 37.50 345 ALA A C 1
ATOM 2756 O O . ALA A 1 345 ? -43.091 10.939 14.906 1.00 37.50 345 ALA A O 1
ATOM 2757 N N . SER A 1 346 ? -41.834 12.798 15.172 1.00 46.75 346 SER A N 1
ATOM 2758 C CA . SER A 1 346 ? -41.234 12.577 16.503 1.00 46.75 346 SER A CA 1
ATOM 2759 C C . SER A 1 346 ? -40.109 11.541 16.715 1.00 46.75 346 SER A C 1
ATOM 2761 O O . SER A 1 346 ? -39.861 11.190 17.866 1.00 46.75 346 SER A O 1
ATOM 2763 N N . GLY A 1 347 ? -39.349 11.110 15.700 1.00 50.88 347 GLY A N 1
ATOM 2764 C CA . GLY A 1 347 ? -38.171 10.243 15.917 1.00 50.88 347 GLY A CA 1
ATOM 2765 C C . GLY A 1 347 ? -36.943 10.663 15.108 1.00 50.88 347 GLY A C 1
ATOM 2766 O O . GLY A 1 347 ? -36.996 10.713 13.885 1.00 50.88 347 GLY A O 1
ATOM 2767 N N . THR A 1 348 ? -35.816 10.966 15.760 1.00 58.94 348 THR A N 1
ATOM 2768 C CA . THR A 1 348 ? -34.538 11.206 15.067 1.00 58.94 348 THR A CA 1
ATOM 2769 C C . THR A 1 348 ? -34.042 9.912 14.423 1.00 58.94 348 THR A C 1
ATOM 2771 O O . THR A 1 348 ? -33.746 8.958 15.141 1.00 58.94 348 THR A O 1
ATOM 2774 N N . SER A 1 349 ? -33.924 9.889 13.092 1.00 62.38 349 SER A N 1
ATOM 2775 C CA . SER A 1 349 ? -33.327 8.772 12.345 1.00 62.38 349 SER A CA 1
ATOM 2776 C C . SER A 1 349 ? -31.902 8.480 12.848 1.00 62.38 349 SER A C 1
ATOM 2778 O O . SER A 1 349 ? -31.162 9.437 13.134 1.00 62.38 349 SER A O 1
ATOM 2780 N N . PRO A 1 350 ? -31.498 7.205 13.002 1.00 66.06 350 PRO A N 1
ATOM 2781 C CA . PRO A 1 350 ? -30.175 6.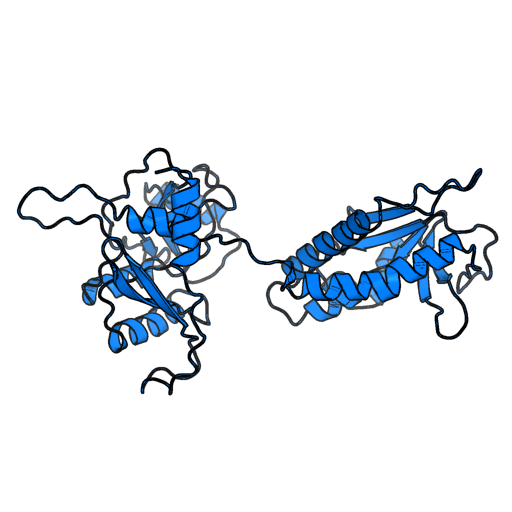883 13.510 1.00 66.06 350 PRO A CA 1
ATOM 2782 C C . PRO A 1 350 ? -29.078 7.440 12.610 1.00 66.06 350 PRO A C 1
ATOM 2784 O O . PRO A 1 350 ? -29.135 7.357 11.385 1.00 66.06 350 PRO A O 1
ATOM 2787 N N . ARG A 1 351 ? -28.050 8.018 13.235 1.00 74.88 351 ARG A N 1
ATOM 2788 C CA . ARG A 1 351 ? -26.940 8.654 12.519 1.00 74.88 351 ARG A CA 1
ATOM 2789 C C . ARG A 1 351 ? -25.798 7.665 12.329 1.00 74.88 351 ARG A C 1
ATOM 2791 O O . ARG A 1 351 ? -25.296 7.099 13.302 1.00 74.88 351 ARG A O 1
ATOM 2798 N N . VAL A 1 352 ? -25.343 7.501 11.092 1.00 70.69 352 VAL A N 1
ATOM 2799 C CA . VAL A 1 352 ? -24.050 6.871 10.812 1.00 70.69 352 VAL A CA 1
ATOM 2800 C C . VAL A 1 352 ? -22.976 7.956 10.866 1.00 70.69 352 VAL A C 1
ATOM 2802 O O . VAL A 1 352 ? -23.183 9.082 10.427 1.00 70.69 352 VAL A O 1
ATOM 2805 N N . GLY A 1 353 ? -21.847 7.658 11.501 1.00 67.62 353 GLY A N 1
ATOM 2806 C CA . GLY A 1 353 ? -20.710 8.568 11.584 1.00 67.62 353 GLY A CA 1
ATOM 2807 C C . GLY A 1 353 ? -19.397 7.860 11.282 1.00 67.62 353 GLY A C 1
ATOM 2808 O O . GLY A 1 353 ? -19.239 6.666 11.528 1.00 67.62 353 GLY A O 1
ATOM 2809 N N . TRP A 1 354 ? -18.414 8.610 10.796 1.00 66.94 354 TRP A N 1
ATOM 2810 C CA . TRP A 1 354 ? -17.079 8.090 10.496 1.00 66.94 354 TRP A CA 1
ATOM 2811 C C . TRP A 1 354 ? -16.064 8.745 11.419 1.00 66.94 354 TRP A C 1
ATOM 2813 O O . TRP A 1 354 ? -15.958 9.970 11.454 1.00 66.94 354 TRP A O 1
ATOM 2823 N N . ILE A 1 355 ? -15.311 7.937 12.162 1.00 66.12 355 ILE A N 1
ATOM 2824 C CA . ILE A 1 355 ? -14.192 8.418 12.972 1.00 66.12 355 ILE A CA 1
ATOM 2825 C C . ILE A 1 355 ? -12.916 7.809 12.397 1.00 66.12 355 ILE A C 1
ATOM 2827 O O . ILE A 1 355 ? -12.754 6.592 12.343 1.00 66.12 355 ILE A O 1
ATOM 2831 N N . ARG A 1 356 ? -11.983 8.662 11.974 1.00 55.47 356 ARG A N 1
ATOM 2832 C CA . ARG A 1 356 ? -10.582 8.249 11.857 1.00 55.47 356 ARG A CA 1
ATOM 2833 C C . ARG A 1 356 ? -9.987 8.271 13.255 1.00 55.47 356 ARG A C 1
ATOM 2835 O O . ARG A 1 356 ? -10.290 9.199 14.004 1.00 55.47 356 ARG A O 1
ATOM 2842 N N . GLU A 1 357 ? -9.152 7.292 13.596 1.00 51.28 357 GLU A N 1
ATOM 2843 C CA . GLU A 1 357 ? -8.279 7.371 14.773 1.00 51.28 357 GLU A CA 1
ATOM 2844 C C . GLU A 1 357 ? -7.373 8.611 14.650 1.00 51.28 357 GLU A C 1
ATOM 2846 O O . GLU A 1 357 ? -6.255 8.560 14.143 1.00 51.28 357 GLU A O 1
ATOM 2851 N N . HIS A 1 358 ? -7.901 9.761 15.059 1.00 41.66 358 HIS A N 1
ATOM 2852 C CA . HIS A 1 358 ? -7.184 11.007 15.268 1.00 41.66 358 HIS A CA 1
ATOM 2853 C C . HIS A 1 358 ? -6.957 11.158 16.770 1.00 41.66 358 HIS A C 1
ATOM 2855 O O . HIS A 1 358 ? -7.527 12.036 17.410 1.00 41.66 358 HIS A O 1
ATOM 2861 N N . VAL A 1 359 ? -6.149 10.235 17.303 1.00 38.25 359 VAL A N 1
ATOM 2862 C CA . VAL A 1 359 ? -5.395 10.346 18.560 1.00 38.25 359 VAL A CA 1
ATOM 2863 C C . VAL A 1 359 ? -4.037 9.706 18.329 1.00 38.25 359 VAL A C 1
ATOM 2865 O O . VAL A 1 359 ? -3.990 8.570 17.803 1.00 38.25 359 VAL A O 1
#

InterPro domains:
  IPR035994 Nucleoside phosphorylase superfamily [G3DSA:3.40.50.1580] (8-181)
  IPR046876 Prokaryotic STING domain [PF20300] (216-312)

pLDDT: mean 79.02, std 18.0, range [30.11, 97.81]

Sequence (359 aa):
MSTDNLRRSLRKRWRRPEKSAGPPSKGINNNHVFYLGVLNLVGERKLEYYITSSLRQGLVHFATHAGILFQVLRPWFAIYAGVFAGNATTGVELGQVIFGDAAMSYEEGKSMSRLAGFAAGKYKYKSGDYVSRLSVREDAVKIFERITVSADRNVLTLDMEASAFLNLCAPHRCHVARGYQRPCGRPPRRSPAWLEQMMESMNWDVNEEKEIGARLAKPYYENFVRVVVDWISQGLPLELLNQGRVDQQPQGLKIVMPKNLNPEKYAEVGHIHNIAQTFGLTEAAIGNGSHRRTMYYRHPYLFGFPRTLNSLLVMEGASYQALVFDKFLKLGEILQSPELEVQHASGTSPRVGWIREHV

Solvent-accessible surface area (backbone atoms only — not comparable to full-atom values): 21082 Å² total; per-residue (Å²): 130,58,71,64,59,51,52,55,53,48,61,72,41,56,61,76,52,54,77,59,87,61,78,66,58,91,91,59,74,96,59,66,59,58,26,51,37,54,44,64,46,87,88,83,42,74,46,76,46,77,48,69,57,71,83,51,83,30,26,69,52,34,38,55,54,50,44,53,47,46,69,73,67,57,47,68,56,56,83,89,84,83,81,63,51,59,33,54,93,80,68,43,56,91,92,59,54,71,46,76,22,26,21,20,37,63,86,74,70,48,83,44,66,79,47,84,64,70,81,73,60,103,56,89,48,50,62,32,27,35,34,13,31,76,66,93,64,94,59,54,67,63,50,52,54,49,44,47,73,72,64,78,52,70,60,43,33,41,38,33,41,58,24,42,54,55,58,56,28,60,84,67,67,25,38,54,88,60,55,56,74,63,100,72,69,86,52,66,87,53,56,62,61,66,55,56,52,46,57,74,66,54,76,81,71,74,65,54,77,75,36,67,20,27,61,48,23,54,59,46,38,66,72,43,54,51,53,52,51,52,38,47,70,69,65,54,68,43,32,30,81,89,76,44,74,51,90,75,72,51,51,28,44,29,44,46,44,48,56,91,34,35,40,72,58,48,61,43,71,65,46,49,50,52,52,33,56,76,70,68,36,41,57,25,35,40,63,61,79,94,64,48,42,83,38,30,35,46,93,53,32,33,41,43,70,68,55,74,44,42,74,33,71,87,42,90,60,31,39,57,33,42,48,41,19,55,53,42,45,57,48,56,52,62,77,62,66,86,70,79,83,67,88,61,89,93,65,84,76,62,44,77,48,81,39,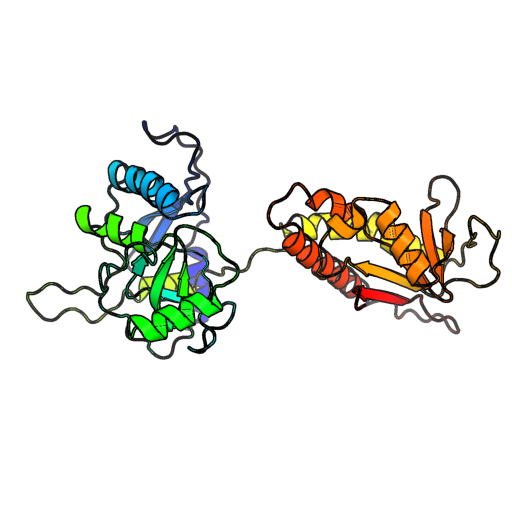69,53,85,121

Nearest PDB structures (foldseek):
  7un9-assembly1_G  TM=6.321E-01  e=4.560E-07  Sphingobacterium faecium
  7una-assembly1_D  TM=6.925E-01  e=2.850E-05  Sphingobacterium faecium
  7una-assembly1_B  TM=6.667E-01  e=7.894E-05  Sphingobacterium faecium
  7un8-assembly1_E  TM=4.547E-01  e=8.596E-06  Sphingobacterium faecium
  7un8-assembly1_C  TM=4.142E-01  e=2.593E-06  Sphingobacterium faecium

Organism: NCBI:txid86049

Mean predicted aligned error: 14.16 Å

Secondary structure (DSSP, 8-state):
--HHHHHHHHHHHBPPPB---PPPPTT--SS---EEEEEE-TTS-EEEEEE---SS-SHHHHHHHHHHHHHHH--SEE------EE-GGGT--TT-EEEEEEEEETTT--EEEE-------SSSEEEEEEEE-SS--TTHHHHHHHHHHHH---EEEEESSHHHHHHHHTTTT-EES-----SSS-------HHHHHHHHH------GGGSHHHHHHHHHIIIIIHHHHHHHHTTPPEEETTTEEESS---EEEEEEPGGG-GGGGTSHHHHHHHHHHTTPEEEEESSGGG-EEEEEETTEEEE--GGGGGGTTSTTHHHHHHHHHHHHHHHHHTTTTS-----TT-PPPEEEEEE---

Foldseek 3Di:
DDPVVVLVVQVVQWDFFDQDPDPQPVQDPDFKGWTWTWGQDPPRDIDIDIDIDGPDFAAVSLLVNVLSVCVVVLAQADDDDDDWDFDCVLVDDPPAAEAAQFEEEPVVPDTDDGAPWDPDDPDSYYYFYEYAYGDDDPVPVVSVVCCVVPPVGPYGTYGGHRNSVRVSCVVSVRDHQHQDDDPPDDGPNDSPVVVVVVVVSDDPPDPLCPFVLVVLLVCCCVLPVVVVLVQLVVQFWKAQPPPGTDPQGAQAEEEEAEALNDLVCLLDPVSVVVVCVVVVWTWMWTDDDPSIDIFTDDPNYTYHYPNVLNVLVVDDPSSVSSVSNVVNNVVVVVVPPPPPPPDDPPDDRRDYYYDYPPD

Radius of gyration: 27.53 Å; Cα contacts (8 Å, |Δi|>4): 523; chains: 1; bounding box: 71×45×76 Å